Protein AF-A0A7S1YB60-F1 (afdb_monomer_lite)

Secondary structure (DSSP, 8-state):
------HHHHHHHHHHHTT---TTHHHHHHHHHHHHHHHHTTT-GGG---HHHHHHHHHHHHT---TTHHHHHHHHHHHHHHTS-----HHHHHHHHHHHSS-SSGGGHHHHHHHHHHHHHHHHT-SS----HHHHHHHHHHHHHHS-TT-HHHHHHHHHHHHHHHHTT---HHHHHHHHHHS-HHHHHHHHGGGEEE-TTT--EEEEE-HHHHTT--SPPPPSS-SS-EEEPPP---SHHHHGGGS-GGGG------S-SSS-SS-----------------PPP---

pLDDT: mean 80.05, std 24.11, range [23.36, 98.31]

Sequence (289 aa):
TECRPDLYSYQSLIAAWSRTPLAGTAQKAETVLHFLDRVSNTTRPDLKPNVHCYTAAIHAWSHSWEYNKARRAYQILHHMRVVAELKPTIVAYTAVLNACKSPAEDIECEHAFQVARLVMEELRWDEHVQPNFLTYATFLHVVATTTYEDSEQREKIIRVTWREACKDGQVGCIVLENLRMAASNELYQELLGPVMKPDPVDGVPVVHLPFEWGKNVKGERMPPKRYVRFSLEQPVESSVREELRQVPEDWCRGGPYSKEKQKQAIYGLEDVSFTVDEDFGIYRRGMSA

Foldseek 3Di:
DDDDDFLVNLLVQLLVLLPDLDPCSLVVLVVSVVVLCVCCVPPCVRSNDALSSLLSSLSNLLSYLDAPSLVVLLVSVCCCCPVVVYDHELSSLLSSLSNLLAHNDLVCLVVSLVSLVVSQVCQCPDPPHHDALSSLLSNLSSLLRRDDQPDPVLLVVLVVSLVVLQQVLRDDLSNLVSSVSSHDPVSNCVSQVVQWFQDPPHGHIEGAAENSSNVPHPPDDDDPDRPHHYDYDDPPPPDPVVVVVPDDPVVPDDDDDDPDPVPPDDDDDDDDDDDDDDDDDDDDDDDDD

Radius of gyration: 26.21 Å; chains: 1; bounding box: 74×65×62 Å

Organism: NCBI:txid210454

Structure (mmCIF, N/CA/C/O backbone):
data_AF-A0A7S1YB60-F1
#
_entry.id   AF-A0A7S1YB60-F1
#
loop_
_atom_site.group_PDB
_atom_site.id
_atom_site.type_symbol
_atom_site.label_atom_id
_atom_site.label_alt_id
_atom_site.label_comp_id
_atom_site.label_asym_id
_atom_site.label_entity_id
_atom_site.label_seq_id
_atom_site.pdbx_PDB_ins_code
_atom_site.Cartn_x
_atom_site.Cartn_y
_atom_site.Cartn_z
_atom_site.occupancy
_atom_site.B_iso_or_equiv
_atom_site.auth_seq_id
_atom_site.auth_comp_id
_atom_site.auth_asym_id
_atom_site.auth_atom_id
_atom_site.pdbx_PDB_model_num
ATOM 1 N N . THR A 1 1 ? 18.488 -20.767 -34.560 1.00 56.38 1 THR A N 1
ATOM 2 C CA . THR A 1 1 ? 17.448 -19.742 -34.343 1.00 56.38 1 THR A CA 1
ATOM 3 C C . THR A 1 1 ? 17.819 -18.968 -33.096 1.00 56.38 1 THR A C 1
ATOM 5 O O . THR A 1 1 ? 17.936 -19.569 -32.038 1.00 56.38 1 THR A O 1
ATOM 8 N N . GLU A 1 2 ? 18.125 -17.675 -33.211 1.00 55.72 2 GLU A N 1
ATOM 9 C CA . GLU A 1 2 ? 18.428 -16.839 -32.041 1.00 55.72 2 GLU A CA 1
ATOM 10 C C . GLU A 1 2 ? 17.126 -16.521 -31.299 1.00 55.72 2 GLU A C 1
ATOM 12 O O . GLU A 1 2 ? 16.328 -15.701 -31.753 1.00 55.72 2 GLU A O 1
ATOM 17 N N . CYS A 1 3 ? 16.884 -17.192 -30.173 1.00 79.69 3 CYS A N 1
ATOM 18 C CA . CYS A 1 3 ? 15.766 -16.865 -29.293 1.00 79.69 3 CYS A CA 1
ATOM 19 C C . CYS A 1 3 ? 16.072 -15.548 -28.571 1.00 79.69 3 CYS A C 1
ATOM 21 O O . CYS A 1 3 ? 16.848 -15.520 -27.615 1.00 79.69 3 CYS A O 1
ATOM 23 N N . ARG A 1 4 ? 15.490 -14.444 -29.045 1.00 87.00 4 ARG A N 1
ATOM 24 C CA . ARG A 1 4 ? 15.614 -13.136 -28.393 1.00 87.00 4 ARG A CA 1
ATOM 25 C C . ARG A 1 4 ? 14.588 -13.019 -27.260 1.00 87.00 4 ARG A C 1
ATOM 27 O O . ARG A 1 4 ? 13.428 -13.346 -27.495 1.00 87.00 4 ARG A O 1
ATOM 34 N N . PRO A 1 5 ? 14.974 -12.524 -26.069 1.00 91.00 5 PRO A N 1
ATOM 35 C CA . PRO A 1 5 ? 14.027 -12.284 -24.987 1.00 91.00 5 PRO A CA 1
ATOM 36 C C . PRO A 1 5 ? 12.943 -11.282 -25.398 1.00 91.00 5 PRO A C 1
ATOM 38 O O . PRO A 1 5 ? 13.235 -10.244 -26.011 1.00 91.00 5 PRO A O 1
ATOM 41 N N . ASP A 1 6 ? 11.707 -11.594 -25.034 1.00 93.38 6 ASP A N 1
ATOM 42 C CA . ASP A 1 6 ? 10.518 -10.757 -25.185 1.00 93.38 6 ASP A CA 1
ATOM 43 C C . ASP A 1 6 ? 10.110 -10.121 -23.842 1.00 93.38 6 ASP A C 1
ATOM 45 O O . ASP A 1 6 ? 10.745 -10.344 -22.805 1.00 93.38 6 ASP A O 1
ATOM 49 N N . LEU A 1 7 ? 9.040 -9.318 -23.844 1.00 94.88 7 LEU A N 1
ATOM 50 C CA . LEU A 1 7 ? 8.541 -8.663 -22.632 1.00 94.88 7 LEU A CA 1
ATOM 51 C C . LEU A 1 7 ? 8.179 -9.681 -21.539 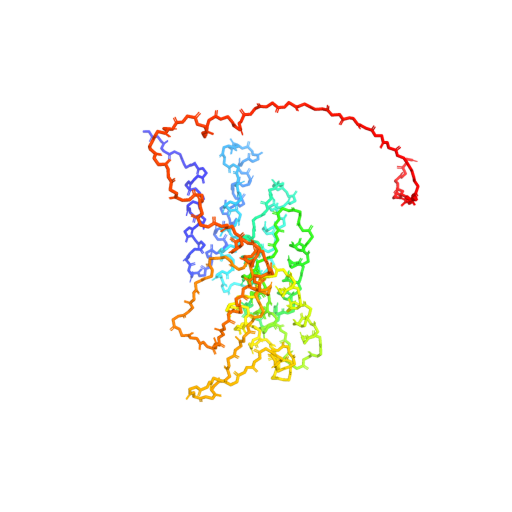1.00 94.88 7 LEU A C 1
ATOM 53 O O . LEU A 1 7 ? 8.484 -9.452 -20.369 1.00 94.88 7 LEU A O 1
ATOM 57 N N . TYR A 1 8 ? 7.585 -10.820 -21.908 1.00 94.62 8 TYR A N 1
ATOM 58 C CA . TYR A 1 8 ? 7.206 -11.875 -20.965 1.00 94.62 8 TYR A CA 1
ATOM 59 C C . TYR A 1 8 ? 8.415 -12.502 -20.268 1.00 94.62 8 TYR A C 1
ATOM 61 O O . TYR A 1 8 ? 8.354 -12.783 -19.067 1.00 94.62 8 TYR A O 1
ATOM 69 N N . SER A 1 9 ? 9.525 -12.672 -20.987 1.00 95.12 9 SER A N 1
ATOM 70 C CA . SER A 1 9 ? 10.790 -13.157 -20.432 1.00 95.12 9 SER A CA 1
ATOM 71 C C . SER A 1 9 ? 11.302 -12.217 -19.336 1.00 95.12 9 SER A C 1
ATOM 73 O O . SER A 1 9 ? 11.611 -12.659 -18.227 1.00 95.12 9 SER A O 1
ATOM 75 N N . TYR A 1 10 ? 11.320 -10.905 -19.598 1.00 96.12 10 TYR A N 1
ATOM 76 C CA . TYR A 1 10 ? 11.735 -9.912 -18.603 1.00 96.12 10 TYR A CA 1
ATOM 77 C C . TYR A 1 10 ? 10.728 -9.762 -17.458 1.00 96.12 10 TYR A C 1
ATOM 79 O O . TYR A 1 10 ? 11.131 -9.673 -16.301 1.00 96.12 10 TYR A O 1
ATOM 87 N N . GLN A 1 11 ? 9.424 -9.787 -17.743 1.00 95.88 11 GLN A N 1
ATOM 88 C CA . GLN A 1 11 ? 8.377 -9.756 -16.721 1.00 95.88 11 GLN A CA 1
ATOM 89 C C . GLN A 1 11 ? 8.518 -10.937 -15.754 1.00 95.88 11 GLN A C 1
ATOM 91 O O . GLN A 1 11 ? 8.445 -10.752 -14.539 1.00 95.88 11 GLN A O 1
ATOM 96 N N . SER A 1 12 ? 8.757 -12.140 -16.280 1.00 95.81 12 SER A N 1
ATOM 97 C CA . SER A 1 12 ? 8.977 -13.348 -15.476 1.00 95.81 12 SER A CA 1
ATOM 98 C C . SER A 1 12 ? 10.213 -13.213 -14.592 1.00 95.81 12 SER A C 1
ATOM 100 O O . SER A 1 12 ? 10.187 -13.613 -13.431 1.00 95.81 12 SER A O 1
ATOM 102 N N . LEU A 1 13 ? 11.269 -12.593 -15.116 1.00 96.44 13 LEU A N 1
ATOM 103 C CA . LEU A 1 13 ? 12.504 -12.345 -14.387 1.00 96.44 13 LEU A CA 1
ATOM 104 C C . LEU A 1 13 ? 12.308 -11.333 -13.238 1.00 96.44 13 LEU A C 1
ATOM 106 O O . LEU A 1 13 ? 12.694 -11.621 -12.104 1.00 96.44 13 LEU A O 1
ATOM 110 N N . ILE A 1 14 ? 11.622 -10.209 -13.486 1.00 96.12 14 ILE A N 1
ATOM 111 C CA . ILE A 1 14 ? 11.229 -9.243 -12.438 1.00 96.12 14 ILE A CA 1
ATOM 112 C C . ILE A 1 14 ? 10.386 -9.940 -11.366 1.00 96.12 14 ILE A C 1
ATOM 114 O O . ILE A 1 14 ? 10.649 -9.802 -10.171 1.00 96.12 14 ILE A O 1
ATOM 118 N N . ALA A 1 15 ? 9.410 -10.744 -11.787 1.00 94.88 15 ALA A N 1
ATOM 119 C CA . ALA A 1 15 ? 8.533 -11.475 -10.883 1.00 94.88 15 ALA A CA 1
ATOM 120 C C . ALA A 1 15 ? 9.259 -12.587 -10.097 1.00 94.88 15 ALA A C 1
ATOM 122 O O . ALA A 1 15 ? 8.811 -12.977 -9.017 1.00 94.88 15 ALA A O 1
ATOM 123 N N . ALA A 1 16 ? 10.361 -13.134 -10.613 1.00 95.75 16 ALA A N 1
ATOM 124 C CA . ALA A 1 16 ? 11.194 -14.085 -9.881 1.00 95.75 16 ALA A CA 1
ATOM 125 C C . ALA A 1 16 ? 11.958 -13.380 -8.751 1.00 95.75 16 ALA A C 1
ATOM 127 O O . ALA A 1 16 ? 11.925 -13.832 -7.602 1.00 95.75 16 ALA A O 1
ATOM 128 N N . TRP A 1 17 ? 12.571 -12.226 -9.034 1.00 94.12 17 TRP A N 1
ATOM 129 C CA . TRP A 1 17 ? 13.218 -11.424 -7.992 1.00 94.12 17 TRP A CA 1
ATOM 130 C C . TRP A 1 17 ? 12.226 -10.910 -6.955 1.00 94.12 17 TRP A C 1
ATOM 132 O O . TRP A 1 17 ? 12.535 -10.951 -5.770 1.00 94.12 17 TRP A O 1
ATOM 142 N N . SER A 1 18 ? 11.008 -10.532 -7.357 1.00 92.56 18 SER A N 1
ATOM 143 C CA . SER A 1 18 ? 9.984 -10.034 -6.428 1.00 92.56 18 SER A CA 1
ATOM 144 C C . SER A 1 18 ? 9.481 -11.063 -5.412 1.00 92.56 18 SER A C 1
ATOM 146 O O . SER A 1 18 ? 8.757 -10.697 -4.487 1.00 92.56 18 SER A O 1
ATOM 148 N N . ARG A 1 19 ? 9.805 -12.346 -5.609 1.00 91.44 19 ARG A N 1
ATOM 149 C CA . ARG A 1 19 ? 9.471 -13.464 -4.712 1.00 91.44 19 ARG A CA 1
ATOM 150 C C . ARG A 1 19 ? 10.689 -14.014 -3.973 1.00 91.44 19 ARG A C 1
ATOM 152 O O . ARG A 1 19 ? 10.559 -14.976 -3.223 1.00 91.44 19 ARG A O 1
ATOM 159 N N . THR A 1 20 ? 11.864 -13.432 -4.199 1.00 89.94 20 THR A N 1
ATOM 160 C CA . THR A 1 20 ? 13.121 -13.899 -3.622 1.00 89.94 20 THR A CA 1
ATOM 161 C C . THR A 1 20 ? 13.531 -12.970 -2.477 1.00 89.94 20 THR A C 1
ATOM 163 O O . THR A 1 20 ? 13.873 -11.820 -2.740 1.00 89.94 20 THR A O 1
ATOM 166 N N . PRO A 1 21 ? 13.559 -13.435 -1.216 1.00 82.31 21 PRO A N 1
ATOM 167 C CA . PRO A 1 21 ? 13.903 -12.606 -0.061 1.00 82.31 21 PRO A CA 1
ATOM 168 C C . PRO A 1 21 ? 15.427 -12.521 0.136 1.00 82.31 21 PRO A C 1
ATOM 170 O O . PRO A 1 21 ? 15.949 -12.866 1.192 1.00 82.31 21 PRO A O 1
ATOM 173 N N . LEU A 1 22 ? 16.164 -12.121 -0.904 1.00 89.19 22 LEU A N 1
ATOM 174 C CA . LEU A 1 22 ? 17.618 -11.925 -0.843 1.00 89.19 22 LEU A CA 1
ATOM 175 C C . LEU A 1 22 ? 17.965 -10.441 -0.986 1.00 89.19 22 LEU A C 1
ATOM 177 O O . LEU A 1 22 ? 17.306 -9.717 -1.736 1.00 89.19 22 LEU A O 1
ATOM 181 N N . ALA A 1 23 ? 19.033 -10.007 -0.317 1.00 89.75 23 ALA A N 1
ATOM 182 C CA . ALA A 1 23 ? 19.565 -8.652 -0.456 1.00 89.75 23 ALA A CA 1
ATOM 183 C C . ALA A 1 23 ? 19.908 -8.335 -1.925 1.00 89.75 23 ALA A C 1
ATOM 185 O O . ALA A 1 23 ? 20.350 -9.204 -2.688 1.00 89.75 23 ALA A O 1
ATOM 186 N N . GLY A 1 24 ? 19.667 -7.096 -2.349 1.00 91.38 24 GLY A N 1
ATOM 187 C CA . GLY A 1 24 ? 19.916 -6.646 -3.720 1.00 91.38 24 GLY A CA 1
ATOM 188 C C . GLY A 1 24 ? 18.878 -7.078 -4.770 1.00 91.38 24 GLY A C 1
ATOM 189 O O . GLY A 1 24 ? 18.983 -6.681 -5.933 1.00 91.38 24 GLY A O 1
ATOM 190 N N . THR A 1 25 ? 17.890 -7.916 -4.428 1.00 93.56 25 THR A N 1
ATOM 191 C CA . THR A 1 25 ? 16.880 -8.401 -5.397 1.00 93.56 25 THR A CA 1
ATOM 192 C C . THR A 1 25 ? 15.948 -7.296 -5.880 1.00 93.56 25 THR A C 1
ATOM 194 O O . THR A 1 25 ? 15.642 -7.246 -7.072 1.00 93.56 25 THR A O 1
ATOM 197 N N . ALA A 1 26 ? 15.558 -6.375 -4.998 1.00 95.00 26 ALA A N 1
ATOM 198 C CA . ALA A 1 26 ? 14.735 -5.222 -5.349 1.00 95.00 26 ALA A CA 1
ATOM 199 C C . ALA A 1 26 ? 15.443 -4.303 -6.354 1.00 95.00 26 ALA A C 1
ATOM 201 O O . ALA A 1 26 ? 14.864 -3.922 -7.369 1.00 95.00 26 ALA A O 1
ATOM 202 N N . GLN A 1 27 ? 16.734 -4.041 -6.141 1.00 96.50 27 GLN A N 1
ATOM 203 C CA . GLN A 1 27 ? 17.567 -3.254 -7.046 1.00 96.50 27 GLN A CA 1
ATOM 204 C C . GLN A 1 27 ? 17.729 -3.941 -8.405 1.00 96.50 27 GLN A C 1
ATOM 206 O O . GLN A 1 27 ? 17.675 -3.275 -9.438 1.00 96.50 27 GLN A O 1
ATOM 211 N N . LYS A 1 28 ? 17.886 -5.273 -8.436 1.00 96.56 28 LYS A N 1
ATOM 212 C CA . LYS A 1 28 ? 17.932 -6.048 -9.690 1.00 96.56 28 LYS A CA 1
ATOM 213 C C . LYS A 1 28 ? 16.612 -5.960 -10.458 1.00 96.56 28 LYS A C 1
ATOM 215 O O . LYS A 1 28 ? 16.633 -5.686 -11.657 1.00 96.56 28 LYS A O 1
ATOM 220 N N . ALA A 1 29 ? 15.484 -6.136 -9.769 1.00 97.12 29 ALA A N 1
ATOM 221 C CA . ALA A 1 29 ? 14.153 -5.992 -10.353 1.00 97.12 29 ALA A CA 1
ATOM 222 C C . ALA A 1 29 ? 13.949 -4.590 -10.947 1.00 97.12 29 ALA A C 1
ATOM 224 O O . ALA A 1 29 ? 13.521 -4.456 -12.093 1.00 97.12 29 ALA A O 1
ATOM 225 N N . GLU A 1 30 ? 14.333 -3.554 -10.203 1.00 97.06 30 GLU A N 1
ATOM 226 C CA . GLU A 1 30 ? 14.242 -2.171 -10.660 1.00 97.06 30 GLU A CA 1
ATOM 227 C C . GLU A 1 30 ? 15.184 -1.877 -11.838 1.00 97.06 30 GLU A C 1
ATOM 229 O O . GLU A 1 30 ? 14.797 -1.214 -12.794 1.00 97.06 30 GLU A O 1
ATOM 234 N N . THR A 1 31 ? 16.404 -2.419 -11.820 1.00 97.50 31 THR A N 1
ATOM 235 C CA . THR A 1 31 ? 17.374 -2.258 -12.916 1.00 97.50 31 THR A CA 1
ATOM 236 C C . THR A 1 31 ? 16.829 -2.815 -14.228 1.00 97.50 31 THR A C 1
ATOM 238 O O . THR A 1 31 ? 16.989 -2.194 -15.278 1.00 97.50 31 THR A O 1
ATOM 241 N N . VAL A 1 32 ? 16.158 -3.970 -14.183 1.00 97.44 32 VAL A N 1
ATOM 242 C CA . VAL A 1 32 ? 15.527 -4.544 -15.378 1.00 97.44 32 VAL A CA 1
ATOM 243 C C . VAL A 1 32 ? 14.324 -3.727 -15.833 1.00 97.44 32 VAL A C 1
ATOM 245 O O . VAL A 1 32 ? 14.161 -3.536 -17.035 1.00 97.44 32 VAL A O 1
ATOM 248 N N . LEU A 1 33 ? 13.524 -3.188 -14.913 1.00 97.25 33 LEU A N 1
ATOM 249 C CA . LEU A 1 33 ? 12.430 -2.282 -15.264 1.00 97.25 33 LEU A CA 1
ATOM 250 C C . LEU A 1 33 ? 12.944 -1.023 -15.988 1.00 97.25 33 LEU A C 1
ATOM 252 O O . LEU A 1 33 ? 12.478 -0.724 -17.085 1.00 97.25 33 LEU A O 1
ATOM 256 N N . HIS A 1 34 ? 13.971 -0.359 -15.447 1.00 95.94 34 HIS A N 1
ATOM 257 C CA . HIS A 1 34 ? 14.614 0.800 -16.089 1.00 95.94 34 HIS A CA 1
ATOM 258 C C . HIS A 1 34 ? 15.231 0.456 -17.444 1.00 95.94 34 HIS A C 1
ATOM 260 O O . HIS A 1 34 ? 15.196 1.256 -18.381 1.00 95.94 34 HIS A O 1
ATOM 266 N N . PHE A 1 35 ? 15.801 -0.745 -17.572 1.00 96.31 35 PHE A N 1
ATOM 267 C CA . PHE A 1 35 ? 16.302 -1.233 -18.852 1.00 96.31 35 PHE A CA 1
ATOM 268 C C . PHE A 1 35 ? 15.178 -1.329 -19.890 1.00 96.31 35 PHE A C 1
ATOM 270 O O . PHE A 1 35 ? 15.367 -0.854 -21.010 1.00 96.31 35 PHE A O 1
ATOM 277 N N . LEU A 1 36 ? 14.022 -1.894 -19.525 1.00 96.19 36 LEU A N 1
ATOM 278 C CA . LEU A 1 36 ? 12.868 -1.987 -20.420 1.00 96.19 36 LEU A CA 1
ATOM 279 C C . LEU A 1 36 ? 12.334 -0.603 -20.808 1.00 96.19 36 LEU A C 1
ATOM 281 O O . LEU A 1 36 ? 12.078 -0.367 -21.988 1.00 96.19 36 LEU A O 1
ATOM 285 N N . ASP A 1 37 ? 12.235 0.335 -19.863 1.00 94.31 37 ASP A N 1
ATOM 286 C CA . ASP A 1 37 ? 11.820 1.715 -20.151 1.00 94.31 37 ASP A CA 1
ATOM 287 C C . ASP A 1 37 ? 12.773 2.397 -21.141 1.00 94.31 37 ASP A C 1
ATOM 289 O O . ASP A 1 37 ? 12.350 2.980 -22.140 1.00 94.31 37 ASP A O 1
ATOM 293 N N . ARG A 1 38 ? 14.087 2.264 -20.945 1.00 94.94 38 ARG A N 1
ATOM 294 C CA . ARG A 1 38 ? 15.076 2.853 -21.860 1.00 94.94 38 ARG A CA 1
ATOM 295 C C . ARG A 1 38 ? 15.038 2.217 -23.250 1.00 94.94 38 ARG A C 1
ATOM 297 O O . ARG A 1 38 ? 15.140 2.909 -24.262 1.00 94.94 38 ARG A O 1
ATOM 304 N N . VAL A 1 39 ? 14.954 0.892 -23.310 1.00 94.69 39 VAL A N 1
ATOM 305 C CA . VAL A 1 39 ? 15.026 0.137 -24.567 1.00 94.69 39 VAL A CA 1
ATOM 306 C C . VAL A 1 39 ? 13.741 0.277 -25.380 1.00 94.69 39 VAL A C 1
ATOM 308 O O . VAL A 1 39 ? 13.816 0.412 -26.603 1.00 94.69 39 VAL A O 1
ATOM 311 N N . SER A 1 40 ? 12.585 0.337 -24.718 1.00 94.44 40 SER A N 1
ATOM 312 C CA . SER A 1 40 ? 11.297 0.561 -25.379 1.00 94.44 40 SER A CA 1
ATOM 313 C C . SER A 1 40 ? 11.173 1.940 -26.015 1.00 94.44 40 SER A C 1
ATOM 315 O O . SER A 1 40 ? 10.644 2.050 -27.117 1.00 94.44 40 SER A O 1
ATOM 317 N N . ASN A 1 41 ? 11.762 2.962 -25.392 1.00 90.50 41 ASN A N 1
ATOM 318 C CA . ASN A 1 41 ? 11.792 4.324 -25.924 1.00 90.50 41 ASN A CA 1
ATOM 319 C C . ASN A 1 41 ? 12.827 4.550 -27.042 1.00 90.50 41 ASN A C 1
ATOM 321 O O . ASN A 1 41 ? 12.873 5.636 -27.613 1.00 90.50 41 ASN A O 1
ATOM 325 N N . THR A 1 42 ? 13.682 3.568 -27.348 1.00 92.69 42 THR A N 1
ATOM 326 C CA . THR A 1 42 ? 14.793 3.746 -28.301 1.00 92.69 42 THR A CA 1
ATOM 327 C C . THR A 1 42 ? 14.780 2.736 -29.438 1.00 92.69 42 THR A C 1
ATOM 329 O O . THR A 1 42 ? 14.713 3.115 -30.602 1.00 92.69 42 THR A O 1
ATOM 332 N N . THR A 1 43 ? 14.890 1.447 -29.118 1.00 93.12 43 THR A N 1
ATOM 333 C CA . THR A 1 43 ? 15.260 0.408 -30.094 1.00 93.12 43 THR A CA 1
ATOM 334 C C . THR A 1 43 ? 14.228 -0.702 -30.221 1.00 93.12 43 THR A C 1
ATOM 336 O O . THR A 1 43 ? 14.134 -1.312 -31.283 1.00 93.12 43 THR A O 1
ATOM 339 N N . ARG A 1 44 ? 13.463 -0.986 -29.162 1.00 92.50 44 ARG A N 1
ATOM 340 C CA . ARG A 1 44 ? 12.540 -2.128 -29.098 1.00 92.50 44 ARG A CA 1
ATOM 341 C C . ARG A 1 44 ? 11.215 -1.752 -28.432 1.00 92.50 44 ARG A C 1
ATOM 343 O O . ARG A 1 44 ? 11.002 -2.103 -27.269 1.00 92.50 44 ARG A O 1
ATOM 350 N N . PRO A 1 45 ? 10.309 -1.052 -29.139 1.00 92.62 45 PRO A N 1
ATOM 351 C CA . PRO A 1 45 ? 9.006 -0.658 -28.591 1.00 92.62 45 PRO A CA 1
ATOM 352 C C . PRO A 1 45 ? 8.141 -1.856 -28.158 1.00 92.62 45 PRO A C 1
ATOM 354 O O . PRO A 1 45 ? 7.270 -1.706 -27.306 1.00 92.62 45 PRO A O 1
ATOM 357 N N . ASP A 1 46 ? 8.422 -3.058 -28.674 1.00 93.06 46 ASP A N 1
ATOM 358 C CA . ASP A 1 46 ? 7.828 -4.331 -28.244 1.00 93.06 46 ASP A CA 1
ATOM 359 C C . ASP A 1 46 ? 8.116 -4.687 -26.772 1.00 93.06 46 ASP A C 1
ATOM 361 O O . ASP A 1 46 ? 7.417 -5.512 -26.188 1.00 93.06 46 ASP A O 1
ATOM 365 N N . LEU A 1 47 ? 9.118 -4.053 -26.155 1.00 95.62 47 LEU A N 1
ATOM 366 C CA . LEU A 1 47 ? 9.498 -4.248 -24.755 1.00 95.62 47 LEU A CA 1
ATOM 367 C C . LEU A 1 47 ? 8.914 -3.199 -23.796 1.00 95.62 47 LEU A C 1
ATOM 369 O O . LEU A 1 47 ? 9.392 -3.092 -22.667 1.00 95.62 47 LEU A O 1
ATOM 373 N N . LYS A 1 48 ? 7.905 -2.420 -24.211 1.00 95.62 48 LYS A N 1
ATOM 374 C CA . LYS A 1 48 ? 7.268 -1.413 -23.346 1.00 95.62 48 LYS A CA 1
ATOM 375 C C . LYS A 1 48 ? 6.740 -2.057 -22.049 1.00 95.62 48 LYS A C 1
ATOM 377 O O . LYS A 1 48 ? 5.882 -2.942 -22.132 1.00 95.62 48 LYS A O 1
ATOM 382 N N . PRO A 1 49 ? 7.208 -1.631 -20.858 1.00 96.19 49 PRO A N 1
ATOM 383 C CA . PRO A 1 49 ? 6.707 -2.148 -19.590 1.00 96.19 49 PRO A CA 1
ATOM 384 C C . PRO A 1 49 ? 5.205 -1.957 -19.435 1.00 96.19 49 PRO A C 1
ATOM 386 O O . PRO A 1 49 ? 4.651 -0.907 -19.756 1.00 96.19 49 PRO A O 1
ATOM 389 N N . ASN A 1 50 ? 4.546 -2.979 -18.899 1.00 95.69 50 ASN A N 1
ATOM 390 C CA . ASN A 1 50 ? 3.131 -2.928 -18.563 1.00 95.69 50 ASN A CA 1
ATOM 391 C C . ASN A 1 50 ? 2.936 -2.814 -17.040 1.00 95.69 50 ASN A C 1
ATOM 393 O O . ASN A 1 50 ? 3.885 -2.855 -16.251 1.00 95.69 50 ASN A O 1
ATOM 397 N N . VAL A 1 51 ? 1.672 -2.729 -16.620 1.00 96.19 51 VAL A N 1
ATOM 398 C CA . VAL A 1 51 ? 1.250 -2.685 -15.209 1.00 96.19 51 VAL A CA 1
ATOM 399 C C . VAL A 1 51 ? 1.892 -3.797 -14.367 1.00 96.19 51 VAL A C 1
ATOM 401 O O . VAL A 1 51 ? 2.267 -3.561 -13.217 1.00 96.19 51 VAL A O 1
ATOM 404 N N . HIS A 1 52 ? 2.055 -5.003 -14.921 1.00 95.81 52 HIS A N 1
ATOM 405 C CA . HIS A 1 52 ? 2.628 -6.138 -14.200 1.00 95.81 52 HIS A CA 1
ATOM 406 C C . HIS A 1 52 ? 4.128 -5.978 -13.946 1.00 95.81 52 HIS A C 1
ATOM 408 O O . HIS A 1 52 ? 4.579 -6.324 -12.856 1.00 95.81 52 HIS A O 1
ATOM 414 N N . CYS A 1 53 ? 4.889 -5.430 -14.900 1.00 96.94 53 CYS A N 1
ATOM 415 C CA . CYS A 1 53 ? 6.317 -5.146 -14.724 1.00 96.94 53 CYS A CA 1
ATOM 416 C C . CYS A 1 53 ? 6.549 -4.166 -13.564 1.00 96.94 53 CYS A C 1
ATOM 418 O O . CYS A 1 53 ? 7.330 -4.460 -12.658 1.00 96.94 53 CYS A O 1
ATOM 420 N N . TYR A 1 54 ? 5.818 -3.047 -13.550 1.00 98.12 54 TYR A N 1
ATOM 421 C CA . TYR A 1 54 ? 5.898 -2.052 -12.476 1.00 98.12 54 TYR A CA 1
ATOM 422 C C . TYR A 1 54 ? 5.452 -2.627 -11.129 1.00 98.12 54 TYR A C 1
ATOM 424 O O . TYR A 1 54 ? 6.177 -2.528 -10.141 1.00 98.12 54 TYR A O 1
ATOM 432 N N . THR A 1 55 ? 4.295 -3.297 -11.092 1.00 97.38 55 THR A N 1
ATOM 433 C CA . THR A 1 55 ? 3.764 -3.893 -9.855 1.00 97.38 55 THR A CA 1
ATOM 434 C C . THR A 1 55 ? 4.731 -4.927 -9.270 1.00 97.38 55 THR A C 1
ATOM 436 O O . THR A 1 55 ? 4.941 -4.953 -8.059 1.00 97.38 55 THR A O 1
ATOM 439 N N . ALA A 1 56 ? 5.368 -5.753 -10.107 1.00 97.06 56 ALA A N 1
ATOM 440 C CA . ALA A 1 56 ? 6.351 -6.735 -9.654 1.00 97.06 56 ALA A CA 1
ATOM 441 C C . ALA A 1 56 ? 7.624 -6.078 -9.089 1.00 97.06 56 ALA A C 1
ATOM 443 O O . ALA A 1 56 ? 8.148 -6.544 -8.079 1.00 97.06 56 ALA A O 1
ATOM 444 N N . ALA A 1 57 ? 8.096 -4.973 -9.675 1.00 97.75 57 ALA A N 1
ATOM 445 C CA . ALA A 1 57 ? 9.230 -4.226 -9.132 1.00 97.75 57 ALA A CA 1
ATOM 446 C C . ALA A 1 57 ? 8.901 -3.574 -7.775 1.00 97.75 57 ALA A C 1
ATOM 448 O O . ALA A 1 57 ? 9.698 -3.670 -6.842 1.00 97.75 57 ALA A O 1
ATOM 449 N N . ILE A 1 58 ? 7.705 -2.990 -7.622 1.00 97.81 58 ILE A N 1
ATOM 450 C CA . ILE A 1 58 ? 7.222 -2.460 -6.332 1.00 97.81 58 ILE A CA 1
ATOM 451 C C . ILE A 1 58 ? 7.141 -3.588 -5.293 1.00 97.81 58 ILE A C 1
ATOM 453 O O . ILE A 1 58 ? 7.595 -3.431 -4.161 1.00 97.81 58 ILE A O 1
ATOM 457 N N . HIS A 1 59 ? 6.621 -4.753 -5.685 1.00 96.19 59 HIS A N 1
ATOM 458 C CA . HIS A 1 59 ? 6.544 -5.928 -4.819 1.00 96.19 59 HIS A CA 1
ATOM 459 C C . HIS A 1 59 ? 7.929 -6.438 -4.391 1.00 96.19 59 HIS A C 1
ATOM 461 O O . HIS A 1 59 ? 8.085 -6.936 -3.279 1.00 96.19 59 HIS A O 1
ATOM 467 N N . ALA A 1 60 ? 8.952 -6.309 -5.241 1.00 96.50 60 ALA A N 1
ATOM 468 C CA . ALA A 1 60 ? 10.322 -6.639 -4.859 1.00 96.50 60 ALA A CA 1
ATOM 469 C C . ALA A 1 60 ? 10.832 -5.708 -3.746 1.00 96.50 60 ALA A C 1
ATOM 471 O O . ALA A 1 60 ? 11.392 -6.183 -2.761 1.00 96.50 60 ALA A O 1
ATOM 472 N N . TRP A 1 61 ? 10.563 -4.402 -3.850 1.00 96.75 61 TRP A N 1
ATOM 473 C CA . TRP A 1 61 ? 10.869 -3.438 -2.787 1.00 96.75 61 TRP A CA 1
ATOM 474 C C . TRP A 1 61 ? 10.066 -3.684 -1.506 1.00 96.75 61 TRP A C 1
ATOM 476 O O . TRP A 1 61 ? 10.602 -3.526 -0.414 1.00 96.75 61 TRP A O 1
ATOM 486 N N . SER A 1 62 ? 8.810 -4.128 -1.597 1.00 95.00 62 SER A N 1
ATOM 487 C CA . SER A 1 62 ? 7.995 -4.389 -0.403 1.00 95.00 62 SER A CA 1
ATOM 488 C C . SER A 1 62 ? 8.487 -5.572 0.438 1.00 95.00 62 SER A C 1
ATOM 490 O O . SER A 1 62 ? 8.186 -5.640 1.627 1.00 95.00 62 SER A O 1
ATOM 492 N N . HIS A 1 63 ? 9.225 -6.506 -0.168 1.00 92.12 63 HIS A N 1
ATOM 493 C CA . HIS A 1 63 ? 9.809 -7.677 0.500 1.00 92.12 63 HIS A CA 1
ATOM 494 C C . HIS A 1 63 ? 11.283 -7.487 0.865 1.00 92.12 63 HIS A C 1
ATOM 496 O O . HIS A 1 63 ? 11.897 -8.397 1.425 1.00 92.12 63 HIS A O 1
ATOM 502 N N . SER A 1 64 ? 11.862 -6.334 0.534 1.00 92.06 64 SER A N 1
ATOM 503 C CA . SER A 1 64 ? 13.263 -6.066 0.808 1.00 92.06 64 SER A CA 1
ATOM 504 C C . SER A 1 64 ? 13.475 -5.564 2.239 1.00 92.06 64 SER A C 1
ATOM 506 O O . SER A 1 64 ? 12.578 -5.021 2.895 1.00 92.06 64 SER A O 1
ATOM 508 N N . TRP A 1 65 ? 14.706 -5.735 2.707 1.00 90.81 65 TRP A N 1
ATOM 509 C CA . TRP A 1 65 ? 15.218 -5.190 3.969 1.00 90.81 65 TRP A CA 1
ATOM 510 C C . TRP A 1 65 ? 16.172 -4.020 3.704 1.00 90.81 65 TRP A C 1
ATOM 512 O O . TRP A 1 65 ? 17.067 -3.736 4.488 1.00 90.81 65 TRP A O 1
ATOM 522 N N . GLU A 1 66 ? 16.019 -3.396 2.537 1.00 91.31 66 GLU A N 1
ATOM 523 C CA . GLU A 1 66 ? 16.917 -2.366 2.032 1.00 91.31 66 GLU A CA 1
ATOM 524 C C . GLU A 1 66 ? 16.470 -0.989 2.522 1.00 91.31 66 GLU A C 1
ATOM 526 O O . GLU A 1 66 ? 15.271 -0.700 2.608 1.00 91.31 66 GLU A O 1
ATOM 531 N N . TYR A 1 67 ? 17.447 -0.120 2.762 1.00 92.81 67 TYR A N 1
ATOM 532 C CA . TYR A 1 67 ? 17.202 1.275 3.102 1.00 92.81 67 TYR A CA 1
ATOM 533 C C . TYR A 1 67 ? 16.456 2.000 1.966 1.00 92.81 67 TYR A C 1
ATOM 535 O O . TYR A 1 67 ? 16.617 1.698 0.778 1.00 92.81 67 TYR A O 1
ATOM 543 N N . ASN A 1 68 ? 15.642 2.988 2.321 1.00 92.50 68 ASN A N 1
ATOM 544 C CA . ASN A 1 68 ? 14.759 3.778 1.466 1.00 92.50 68 ASN A CA 1
ATOM 545 C C . ASN A 1 68 ? 13.677 2.987 0.709 1.00 92.50 68 ASN A C 1
ATOM 547 O O . ASN A 1 68 ? 13.079 3.531 -0.227 1.00 92.50 68 ASN A O 1
ATOM 551 N N . LYS A 1 69 ? 13.367 1.735 1.071 1.00 95.12 69 LYS A N 1
ATOM 552 C CA . LYS A 1 69 ? 12.430 0.908 0.283 1.00 95.12 69 LYS A CA 1
ATOM 553 C C . LYS A 1 69 ? 11.053 1.540 0.060 1.00 95.12 69 LYS A C 1
ATOM 555 O O . LYS A 1 69 ? 10.528 1.449 -1.047 1.00 95.12 69 LYS A O 1
ATOM 560 N N . ALA A 1 70 ? 10.504 2.243 1.055 1.00 96.69 70 ALA A N 1
ATOM 561 C CA . ALA A 1 70 ? 9.230 2.956 0.934 1.00 96.69 70 ALA A CA 1
ATOM 562 C C . ALA A 1 70 ? 9.299 4.046 -0.149 1.00 96.69 70 ALA A C 1
ATOM 564 O O . ALA A 1 70 ? 8.440 4.133 -1.027 1.00 96.69 70 ALA A O 1
ATOM 565 N N . ARG A 1 71 ? 10.384 4.831 -0.140 1.00 96.69 71 ARG A N 1
ATOM 566 C CA . ARG A 1 71 ? 10.639 5.880 -1.133 1.00 96.69 71 ARG A CA 1
ATOM 567 C C . ARG A 1 71 ? 10.783 5.299 -2.535 1.00 96.69 71 ARG A C 1
ATOM 569 O O . ARG A 1 71 ? 10.211 5.834 -3.479 1.00 96.69 71 ARG A O 1
ATOM 576 N N . ARG A 1 72 ? 11.543 4.209 -2.672 1.00 97.62 72 ARG A N 1
ATOM 577 C CA . ARG A 1 72 ? 11.786 3.543 -3.961 1.00 97.62 72 ARG A CA 1
ATOM 578 C C . ARG A 1 72 ? 10.503 2.949 -4.531 1.00 97.62 72 ARG A C 1
ATOM 580 O O . ARG A 1 72 ? 10.188 3.195 -5.691 1.00 97.62 72 ARG A O 1
ATOM 587 N N . ALA A 1 73 ? 9.722 2.260 -3.703 1.00 98.00 73 ALA A N 1
ATOM 588 C CA . ALA A 1 73 ? 8.414 1.736 -4.079 1.00 98.00 73 ALA A CA 1
ATOM 589 C C . ALA A 1 73 ? 7.476 2.847 -4.588 1.00 98.00 73 ALA A C 1
ATOM 591 O O . ALA A 1 73 ? 6.880 2.705 -5.657 1.00 98.00 73 ALA A O 1
ATOM 592 N N . TYR A 1 74 ? 7.401 3.980 -3.879 1.00 98.19 74 TYR A N 1
ATOM 593 C CA . TYR A 1 74 ? 6.588 5.123 -4.303 1.00 98.19 74 TYR A CA 1
ATOM 594 C C . TYR A 1 74 ? 7.095 5.774 -5.597 1.00 98.19 74 TYR A C 1
ATOM 596 O O . TYR A 1 74 ? 6.295 6.081 -6.474 1.00 98.19 74 TYR A O 1
ATOM 604 N N . GLN A 1 75 ? 8.412 5.930 -5.773 1.00 98.12 75 GLN A N 1
ATOM 605 C CA . GLN A 1 75 ? 8.990 6.470 -7.013 1.00 98.12 75 GLN A CA 1
ATOM 606 C C . GLN A 1 75 ? 8.600 5.641 -8.243 1.00 98.12 75 GLN A C 1
ATOM 608 O O . GLN A 1 75 ? 8.278 6.208 -9.286 1.00 98.12 75 GLN A O 1
ATOM 613 N N . ILE A 1 76 ? 8.584 4.312 -8.116 1.00 98.25 76 ILE A N 1
ATOM 614 C CA . ILE A 1 76 ? 8.172 3.410 -9.199 1.00 98.25 76 ILE A CA 1
ATOM 615 C C . ILE A 1 76 ? 6.668 3.551 -9.482 1.00 98.25 76 ILE A C 1
ATOM 617 O O . ILE A 1 76 ? 6.277 3.623 -10.647 1.00 98.25 76 ILE A O 1
ATOM 621 N N . LEU A 1 77 ? 5.825 3.640 -8.444 1.00 97.69 77 LEU A N 1
ATOM 622 C CA . LEU A 1 77 ? 4.385 3.888 -8.602 1.00 97.69 77 LEU A CA 1
ATOM 623 C C . LEU A 1 77 ? 4.115 5.238 -9.285 1.00 97.69 77 LEU A C 1
ATOM 625 O O . LEU A 1 77 ? 3.314 5.317 -10.213 1.00 97.69 77 LEU A O 1
ATOM 629 N N . HIS A 1 78 ? 4.809 6.292 -8.860 1.00 96.88 78 HIS A N 1
ATOM 630 C CA . HIS A 1 78 ? 4.692 7.622 -9.445 1.00 96.88 78 HIS A CA 1
ATOM 631 C C . HIS A 1 78 ? 5.131 7.631 -10.916 1.00 96.88 78 HIS A C 1
ATOM 633 O O . HIS A 1 78 ? 4.416 8.156 -11.766 1.00 96.88 78 HIS A O 1
ATOM 639 N N . HIS A 1 79 ? 6.257 6.985 -11.241 1.00 96.31 79 HIS A N 1
ATOM 640 C CA . HIS A 1 79 ? 6.723 6.840 -12.621 1.00 96.31 79 HIS A CA 1
ATOM 641 C C . HIS A 1 79 ? 5.697 6.108 -13.494 1.00 96.31 79 HIS A C 1
ATOM 643 O O . HIS A 1 79 ? 5.376 6.560 -14.591 1.00 96.31 79 HIS A O 1
ATOM 649 N N . MET A 1 80 ? 5.136 5.009 -12.985 1.00 95.94 80 MET A N 1
ATOM 650 C CA . MET A 1 80 ? 4.088 4.255 -13.665 1.00 95.94 80 MET A CA 1
ATOM 651 C C . MET A 1 80 ? 2.874 5.137 -14.007 1.00 95.94 80 MET A C 1
ATOM 653 O O . MET A 1 80 ? 2.354 5.044 -15.116 1.00 95.94 80 MET A O 1
ATOM 657 N N . ARG A 1 81 ? 2.445 6.002 -13.078 1.00 94.50 81 ARG A N 1
ATOM 658 C CA . ARG A 1 81 ? 1.282 6.890 -13.249 1.00 94.50 81 ARG A CA 1
ATOM 659 C C . ARG A 1 81 ? 1.550 8.056 -14.190 1.00 94.50 81 ARG A C 1
ATOM 661 O O . ARG A 1 81 ? 0.731 8.338 -15.053 1.00 94.50 81 ARG A O 1
ATOM 668 N N . VAL A 1 82 ? 2.663 8.755 -13.979 1.00 94.12 82 VAL A N 1
ATOM 669 C CA . VAL A 1 82 ? 2.917 10.068 -14.590 1.00 94.12 82 VAL A CA 1
ATOM 670 C C . VAL A 1 82 ? 3.730 9.958 -15.872 1.00 94.12 82 VAL A C 1
ATOM 672 O O . VAL A 1 82 ? 3.459 10.679 -16.821 1.00 94.12 82 VAL A O 1
ATOM 675 N N . VAL A 1 83 ? 4.726 9.070 -15.911 1.00 91.56 83 VAL A N 1
ATOM 676 C CA . VAL A 1 83 ? 5.644 8.956 -17.056 1.00 91.56 83 VAL A CA 1
ATOM 677 C C . VAL A 1 83 ? 5.164 7.893 -18.034 1.00 91.56 83 VAL A C 1
ATOM 679 O O . VAL A 1 83 ? 5.122 8.131 -19.236 1.00 91.56 83 VAL A O 1
ATOM 682 N N . ALA A 1 84 ? 4.788 6.717 -17.528 1.00 91.69 84 ALA A N 1
ATOM 683 C CA . ALA A 1 84 ? 4.284 5.637 -18.375 1.00 91.69 84 ALA A CA 1
ATOM 684 C C . ALA A 1 84 ? 2.785 5.776 -18.704 1.00 91.69 84 ALA A C 1
ATOM 686 O O . ALA A 1 84 ? 2.286 5.019 -19.540 1.00 91.69 84 ALA A O 1
ATOM 687 N N . GLU A 1 85 ? 2.085 6.712 -18.046 1.00 94.19 85 GLU A N 1
ATOM 688 C CA . GLU A 1 85 ? 0.637 6.960 -18.173 1.00 94.19 85 GLU A CA 1
ATOM 689 C C . GLU A 1 85 ? -0.208 5.687 -17.978 1.00 94.19 85 GLU A C 1
ATOM 691 O O . GLU A 1 85 ? -1.279 5.501 -18.562 1.00 94.19 85 GLU A O 1
ATOM 696 N N . LEU A 1 86 ? 0.287 4.767 -17.146 1.00 94.94 86 LEU A N 1
ATOM 697 C CA . LEU A 1 86 ? -0.390 3.522 -16.822 1.00 94.94 86 LEU A CA 1
ATOM 698 C C . LEU A 1 86 ? -1.244 3.705 -15.574 1.00 94.94 86 LEU A C 1
ATOM 700 O O . LEU A 1 86 ? -0.811 4.274 -14.574 1.00 94.94 86 LEU A O 1
ATOM 704 N N . LYS A 1 87 ? -2.442 3.124 -15.600 1.00 94.75 87 LYS A N 1
ATOM 705 C CA . LYS A 1 87 ? -3.353 3.090 -14.453 1.00 94.75 87 LYS A CA 1
ATOM 706 C C . LYS A 1 87 ? -2.893 2.005 -13.472 1.00 94.75 87 LYS A C 1
ATOM 708 O O . LYS A 1 87 ? -2.932 0.823 -13.837 1.00 94.75 87 LYS A O 1
ATOM 713 N N . PRO A 1 88 ? -2.419 2.346 -12.259 1.00 95.19 88 PRO A N 1
ATOM 714 C CA . PRO A 1 88 ? -2.045 1.343 -11.276 1.00 95.19 88 PRO A CA 1
ATOM 715 C C . PRO A 1 88 ? -3.267 0.573 -10.805 1.00 95.19 88 PRO A C 1
ATOM 717 O O . PRO A 1 88 ? -4.386 1.069 -10.823 1.00 95.19 88 PRO A O 1
ATOM 720 N N . THR A 1 89 ? -3.044 -0.659 -10.369 1.00 96.12 89 THR A N 1
ATOM 721 C CA . THR A 1 89 ? -4.093 -1.472 -9.748 1.00 96.12 89 THR A CA 1
ATOM 722 C C . THR A 1 89 ? -4.034 -1.322 -8.236 1.00 96.12 89 THR A C 1
ATOM 724 O O . THR A 1 89 ? -3.008 -0.911 -7.691 1.00 96.12 89 THR A O 1
ATOM 727 N N . ILE A 1 90 ? -5.084 -1.762 -7.537 1.00 96.38 90 ILE A N 1
ATOM 728 C CA . ILE A 1 90 ? -5.075 -1.830 -6.067 1.00 96.38 90 ILE A CA 1
ATOM 729 C C . ILE A 1 90 ? -3.851 -2.586 -5.536 1.00 96.38 90 ILE A C 1
ATOM 731 O O . ILE A 1 90 ? -3.256 -2.176 -4.549 1.00 96.38 90 ILE A O 1
ATOM 735 N N . VAL A 1 91 ? -3.399 -3.624 -6.252 1.00 95.88 91 VAL A N 1
ATOM 736 C CA . VAL A 1 91 ? -2.216 -4.418 -5.891 1.00 95.88 91 VAL A CA 1
ATOM 737 C C . VAL A 1 91 ? -0.944 -3.567 -5.879 1.00 95.88 91 VAL A C 1
ATOM 739 O O . VAL A 1 91 ? -0.106 -3.757 -5.003 1.00 95.88 91 VAL A O 1
ATOM 742 N N . ALA A 1 92 ? -0.799 -2.615 -6.806 1.00 97.12 92 ALA A N 1
ATOM 743 C CA . ALA A 1 92 ? 0.352 -1.715 -6.838 1.00 97.12 92 ALA A CA 1
ATOM 744 C C . ALA A 1 92 ? 0.353 -0.761 -5.632 1.00 97.12 92 ALA A C 1
ATOM 746 O O . ALA A 1 92 ? 1.374 -0.641 -4.957 1.00 97.12 92 ALA A O 1
ATOM 747 N N . TYR A 1 93 ? -0.797 -0.161 -5.304 1.00 97.75 93 TYR A N 1
ATOM 748 C CA . TYR A 1 93 ? -0.948 0.690 -4.116 1.00 97.75 93 TYR A CA 1
ATOM 749 C C . TYR A 1 93 ? -0.678 -0.087 -2.819 1.00 97.75 93 TYR A C 1
ATOM 751 O O . TYR A 1 93 ? 0.144 0.332 -2.003 1.00 97.75 93 TYR A O 1
ATOM 759 N N . THR A 1 94 ? -1.294 -1.262 -2.648 1.00 97.19 94 THR A N 1
ATOM 760 C CA . THR A 1 94 ? -1.065 -2.121 -1.477 1.00 97.19 94 THR A CA 1
ATOM 761 C C . THR A 1 94 ? 0.395 -2.585 -1.388 1.00 97.19 94 THR A C 1
ATOM 763 O O . THR A 1 94 ? 0.929 -2.726 -0.289 1.00 97.19 94 THR A O 1
ATOM 766 N N . ALA A 1 95 ? 1.086 -2.799 -2.513 1.00 97.31 95 ALA A N 1
ATOM 767 C CA . ALA A 1 95 ? 2.508 -3.143 -2.511 1.00 97.31 95 ALA A CA 1
ATOM 768 C C . ALA A 1 95 ? 3.389 -1.986 -2.001 1.00 97.31 95 ALA A C 1
ATOM 770 O O . ALA A 1 95 ? 4.306 -2.240 -1.220 1.00 97.31 95 ALA A O 1
ATOM 771 N N . VAL A 1 96 ? 3.085 -0.728 -2.351 1.00 98.31 96 VAL A N 1
ATOM 772 C CA . VAL A 1 96 ? 3.784 0.433 -1.764 1.00 98.31 96 VAL A CA 1
ATOM 773 C C . VAL A 1 96 ? 3.516 0.528 -0.261 1.00 98.31 96 VAL A C 1
ATOM 775 O O . VAL A 1 96 ? 4.464 0.655 0.509 1.00 98.31 96 VAL A O 1
ATOM 778 N N . LEU A 1 97 ? 2.263 0.370 0.183 1.00 98.06 97 LEU A N 1
ATOM 779 C CA . LEU A 1 97 ? 1.936 0.358 1.618 1.00 98.06 97 LEU A CA 1
ATOM 780 C C . LEU A 1 97 ? 2.684 -0.751 2.372 1.00 98.06 97 LEU A C 1
ATOM 782 O O . LEU A 1 97 ? 3.187 -0.527 3.471 1.00 98.06 97 LEU A O 1
ATOM 786 N N . ASN A 1 98 ? 2.826 -1.935 1.769 1.00 96.75 98 ASN A N 1
ATOM 787 C CA . ASN A 1 98 ? 3.615 -3.019 2.351 1.00 96.75 98 ASN A CA 1
ATOM 788 C C . ASN A 1 98 ? 5.103 -2.665 2.478 1.00 96.75 98 ASN A C 1
ATOM 790 O O . ASN A 1 98 ? 5.740 -3.111 3.429 1.00 96.75 98 ASN A O 1
ATOM 794 N N . ALA A 1 99 ? 5.659 -1.860 1.566 1.00 96.81 99 ALA A N 1
ATOM 795 C CA . ALA A 1 99 ? 7.029 -1.365 1.689 1.00 96.81 99 ALA A CA 1
ATOM 796 C C . ALA A 1 99 ? 7.191 -0.376 2.857 1.00 96.81 99 ALA A C 1
ATOM 798 O O . ALA A 1 99 ? 8.272 -0.301 3.436 1.00 96.81 99 ALA A O 1
ATOM 799 N N . CYS A 1 100 ? 6.129 0.337 3.241 1.00 97.31 100 CYS A N 1
ATOM 800 C CA . CYS A 1 100 ? 6.143 1.261 4.377 1.00 97.31 100 CYS A CA 1
ATOM 801 C C . CYS A 1 100 ? 6.028 0.572 5.746 1.00 97.31 100 CYS A C 1
ATOM 803 O O . CYS A 1 100 ? 6.420 1.162 6.745 1.00 97.31 100 CYS A O 1
ATOM 805 N N . LYS A 1 101 ? 5.484 -0.651 5.818 1.00 93.38 101 LYS A N 1
ATOM 806 C CA . LYS A 1 101 ? 5.056 -1.270 7.091 1.00 93.38 101 LYS A CA 1
ATOM 807 C C . LYS A 1 101 ? 6.191 -1.731 8.016 1.00 93.38 101 LYS A C 1
ATOM 809 O O . LYS A 1 101 ? 5.944 -2.106 9.151 1.00 93.38 101 LYS A O 1
ATOM 814 N N . SER A 1 102 ? 7.408 -1.872 7.503 1.00 88.88 102 SER A N 1
ATOM 815 C CA . SER A 1 102 ? 8.546 -2.369 8.292 1.00 88.88 102 SER A CA 1
ATOM 816 C C . SER A 1 102 ? 9.824 -1.722 7.777 1.00 88.88 102 SER A C 1
ATOM 818 O O . SER A 1 102 ? 10.545 -2.369 7.012 1.00 88.88 102 SER A O 1
ATOM 820 N N . PRO A 1 103 ? 10.064 -0.438 8.082 1.00 89.69 103 PRO A N 1
ATOM 821 C CA . PRO A 1 103 ? 11.291 0.251 7.686 1.00 89.69 103 PRO A CA 1
ATOM 822 C C . PRO A 1 103 ? 12.536 -0.500 8.182 1.00 89.69 103 PRO A C 1
ATOM 824 O O . PRO A 1 103 ? 12.442 -1.285 9.126 1.00 89.69 103 PRO A O 1
ATOM 827 N N . ALA A 1 104 ? 13.680 -0.331 7.513 1.00 88.00 104 ALA A N 1
ATOM 828 C CA . ALA A 1 104 ? 14.893 -1.049 7.912 1.00 88.00 104 ALA A CA 1
ATOM 829 C C . ALA A 1 104 ? 15.484 -0.460 9.201 1.00 88.00 104 ALA A C 1
ATOM 831 O O . ALA A 1 104 ? 16.057 -1.189 10.008 1.00 88.00 104 ALA A O 1
ATOM 832 N N . GLU A 1 105 ? 15.305 0.848 9.395 1.00 89.50 105 GLU A N 1
ATOM 833 C CA . GLU A 1 105 ? 15.781 1.595 10.555 1.00 89.50 105 GLU A CA 1
ATOM 834 C C . GLU A 1 105 ? 14.701 2.547 11.088 1.00 89.50 105 GLU A C 1
ATOM 836 O O . GLU A 1 105 ? 13.912 3.099 10.319 1.00 89.50 105 GLU A O 1
ATOM 841 N N . ASP A 1 106 ? 14.717 2.819 12.397 1.00 89.25 106 ASP A N 1
ATOM 842 C CA . ASP A 1 106 ? 13.746 3.711 13.054 1.00 89.25 106 ASP A CA 1
ATOM 843 C C . ASP A 1 106 ? 13.749 5.134 12.474 1.00 89.25 106 ASP A C 1
ATOM 845 O O . ASP A 1 106 ? 12.715 5.800 12.425 1.00 89.25 106 ASP A O 1
ATOM 849 N N . ILE A 1 107 ? 14.902 5.601 11.977 1.00 91.50 107 ILE A N 1
ATOM 850 C CA . ILE A 1 107 ? 15.030 6.916 11.333 1.00 91.50 107 ILE A CA 1
ATOM 851 C C . ILE A 1 107 ? 14.168 7.039 10.065 1.00 91.50 107 ILE A C 1
ATOM 853 O O . ILE A 1 107 ? 13.817 8.144 9.653 1.00 91.50 107 ILE A O 1
ATOM 857 N N . GLU A 1 108 ? 13.796 5.916 9.446 1.00 93.56 108 GLU A N 1
ATOM 858 C CA . GLU A 1 108 ? 12.947 5.885 8.259 1.00 93.56 108 GLU A CA 1
ATOM 859 C C . GLU A 1 108 ? 11.449 5.871 8.586 1.00 93.56 108 GLU A C 1
ATOM 861 O O . GLU A 1 108 ? 10.645 6.085 7.676 1.00 93.56 108 GLU A O 1
ATOM 866 N N . CYS A 1 109 ? 11.051 5.632 9.842 1.00 93.88 109 CYS A N 1
ATOM 867 C CA . CYS A 1 109 ? 9.649 5.472 10.239 1.00 93.88 109 CYS A CA 1
ATOM 868 C C . CYS A 1 109 ? 8.784 6.671 9.845 1.00 93.88 109 CYS A C 1
ATOM 870 O O . CYS A 1 109 ? 7.754 6.493 9.194 1.00 93.88 109 CYS A O 1
ATOM 872 N N . GLU A 1 110 ? 9.233 7.889 10.150 1.00 93.06 110 GLU A N 1
ATOM 873 C CA . GLU A 1 110 ? 8.494 9.107 9.797 1.00 93.06 110 GLU A CA 1
ATOM 874 C C . GLU A 1 110 ? 8.334 9.243 8.276 1.00 93.06 110 GLU A C 1
ATOM 876 O O . GLU A 1 110 ? 7.241 9.492 7.768 1.00 93.06 110 GLU A O 1
ATOM 881 N N . HIS A 1 111 ? 9.402 9.002 7.515 1.00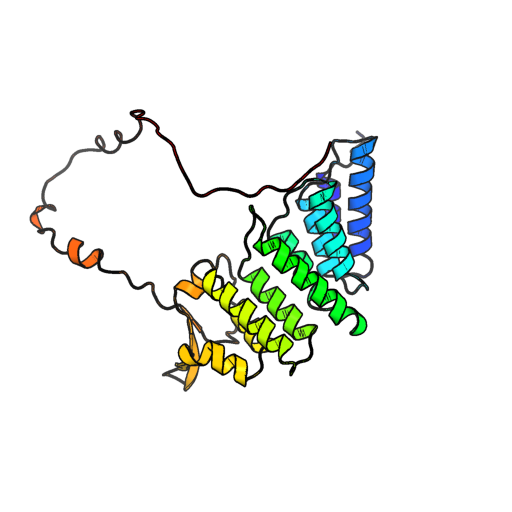 94.25 111 HIS A N 1
ATOM 882 C CA . HIS A 1 111 ? 9.341 9.076 6.057 1.00 94.25 111 HIS A CA 1
ATOM 883 C C . HIS A 1 111 ? 8.441 7.974 5.465 1.00 94.25 111 HIS A C 1
ATOM 885 O O . HIS A 1 111 ? 7.649 8.227 4.555 1.00 94.25 111 HIS A O 1
ATOM 891 N N . ALA A 1 112 ? 8.528 6.743 5.972 1.00 96.62 112 ALA A N 1
ATOM 892 C CA . ALA A 1 112 ? 7.675 5.636 5.550 1.00 96.62 112 ALA A CA 1
ATOM 893 C C . ALA A 1 112 ? 6.195 5.924 5.840 1.00 96.62 112 ALA A C 1
ATOM 895 O O . ALA A 1 112 ? 5.337 5.656 4.992 1.00 96.62 112 ALA A O 1
ATOM 896 N N . PHE A 1 113 ? 5.906 6.534 6.992 1.00 96.31 113 PHE A N 1
ATOM 897 C CA . PHE A 1 113 ? 4.570 6.972 7.366 1.00 96.31 113 PHE A CA 1
ATOM 898 C C . PHE A 1 113 ? 4.029 8.057 6.426 1.00 96.31 113 PHE A C 1
ATOM 900 O O . PHE A 1 113 ? 2.900 7.947 5.943 1.00 96.31 113 PHE A O 1
ATOM 907 N N . GLN A 1 114 ? 4.838 9.070 6.101 1.00 96.25 114 GLN A N 1
ATOM 908 C CA . GLN A 1 114 ? 4.466 10.125 5.152 1.00 96.25 114 GLN A CA 1
ATOM 909 C C . GLN A 1 114 ? 4.144 9.561 3.764 1.00 96.25 114 GLN A C 1
ATOM 911 O O . GLN A 1 114 ? 3.120 9.916 3.177 1.00 96.25 114 GLN A O 1
ATOM 916 N N . VAL A 1 115 ? 4.965 8.630 3.264 1.00 97.94 115 VAL A N 1
ATOM 917 C CA . VAL A 1 115 ? 4.690 7.930 2.000 1.00 97.94 115 VAL A CA 1
ATOM 918 C C . VAL A 1 115 ? 3.377 7.151 2.085 1.00 97.94 115 VAL A C 1
ATOM 920 O O . VAL A 1 115 ? 2.559 7.236 1.173 1.00 97.94 115 VAL A O 1
ATOM 923 N N . ALA A 1 116 ? 3.134 6.422 3.176 1.00 98.06 116 ALA A N 1
ATOM 924 C CA . ALA A 1 116 ? 1.903 5.652 3.331 1.00 98.06 116 ALA A CA 1
ATOM 925 C C . ALA A 1 116 ? 0.655 6.545 3.359 1.00 98.06 116 ALA A C 1
ATOM 927 O O . ALA A 1 116 ? -0.351 6.213 2.732 1.00 98.06 116 ALA A O 1
ATOM 928 N N . ARG A 1 117 ? 0.722 7.696 4.041 1.00 96.75 117 ARG A N 1
ATOM 929 C CA . ARG A 1 117 ? -0.357 8.693 4.046 1.00 96.75 117 ARG A CA 1
ATOM 930 C C . ARG A 1 117 ? -0.641 9.227 2.650 1.00 96.75 117 ARG A C 1
ATOM 932 O O . ARG A 1 117 ? -1.795 9.227 2.236 1.00 96.75 117 ARG A O 1
ATOM 939 N N . LEU A 1 118 ? 0.404 9.621 1.926 1.00 96.94 118 LEU A N 1
ATOM 940 C CA . LEU A 1 118 ? 0.285 10.110 0.556 1.00 96.94 118 LEU A CA 1
ATOM 941 C C . LEU A 1 118 ? -0.372 9.064 -0.353 1.00 96.94 118 LEU A C 1
ATOM 943 O O . LEU A 1 118 ? -1.305 9.378 -1.082 1.00 96.94 118 LEU A O 1
ATOM 947 N N . VAL A 1 119 ? 0.052 7.804 -0.258 1.00 97.56 119 VAL A N 1
ATOM 948 C CA . VAL A 1 119 ? -0.505 6.683 -1.034 1.00 97.56 119 VAL A CA 1
ATOM 949 C C . VAL A 1 119 ? -1.981 6.436 -0.703 1.00 97.56 119 VAL A C 1
ATOM 951 O O . VAL A 1 119 ? -2.771 6.185 -1.611 1.00 97.56 119 VAL A O 1
ATOM 954 N N . MET A 1 120 ? -2.376 6.531 0.571 1.00 96.50 120 MET A N 1
ATOM 955 C CA . MET A 1 120 ? -3.784 6.426 0.978 1.00 96.50 120 MET A CA 1
ATOM 956 C C . MET A 1 120 ? -4.635 7.589 0.465 1.00 96.50 120 MET A C 1
ATOM 958 O O . MET A 1 120 ? -5.774 7.377 0.050 1.00 96.50 120 MET A O 1
ATOM 962 N N . GLU A 1 121 ? -4.105 8.812 0.499 1.00 94.75 121 GLU A N 1
ATOM 963 C CA . GLU A 1 121 ? -4.781 9.994 -0.039 1.00 94.75 121 GLU A CA 1
ATOM 964 C C . GLU A 1 121 ? -4.930 9.887 -1.562 1.00 94.75 121 GLU A C 1
ATOM 966 O O . GLU A 1 121 ? -6.029 10.069 -2.078 1.00 94.75 121 GLU A O 1
ATOM 971 N N . GLU A 1 122 ? -3.877 9.497 -2.281 1.00 94.56 122 GLU A N 1
ATOM 972 C CA . GLU A 1 122 ? -3.930 9.273 -3.728 1.00 94.56 122 GLU A CA 1
ATOM 973 C C . GLU A 1 122 ? -4.948 8.197 -4.114 1.00 94.56 122 GLU A C 1
ATOM 975 O O . GLU A 1 122 ? -5.709 8.398 -5.054 1.00 94.56 122 GLU A O 1
ATOM 980 N N . LEU A 1 123 ? -4.980 7.075 -3.390 1.00 95.00 123 LEU A N 1
ATOM 981 C CA . LEU A 1 123 ? -5.910 5.981 -3.662 1.00 95.00 123 LEU A CA 1
ATOM 982 C C . LEU A 1 123 ? -7.368 6.366 -3.380 1.00 95.00 123 LEU A C 1
ATOM 984 O O . LEU A 1 123 ? -8.271 5.894 -4.060 1.00 95.00 123 LEU A O 1
ATOM 988 N N . ARG A 1 124 ? -7.611 7.224 -2.386 1.00 91.31 124 ARG A N 1
ATOM 989 C CA . ARG A 1 124 ? -8.957 7.716 -2.055 1.00 91.31 124 ARG A CA 1
ATOM 990 C C . ARG A 1 124 ? -9.565 8.542 -3.184 1.00 91.31 124 ARG A C 1
ATOM 992 O O . ARG A 1 124 ? -10.772 8.489 -3.396 1.00 91.31 124 ARG A O 1
ATOM 999 N N . TRP A 1 125 ? -8.737 9.334 -3.857 1.00 89.88 125 TRP A N 1
ATOM 1000 C CA . TRP A 1 125 ? -9.164 10.225 -4.934 1.00 89.88 125 TRP A CA 1
ATOM 1001 C C . TRP A 1 125 ? -8.961 9.616 -6.326 1.00 89.88 125 TRP A C 1
ATOM 1003 O O . TRP A 1 125 ? -9.143 10.313 -7.322 1.00 89.88 125 TRP A O 1
ATOM 1013 N N . ASP A 1 126 ? -8.584 8.338 -6.416 1.00 91.62 126 ASP A N 1
ATOM 1014 C CA . ASP A 1 126 ? -8.436 7.651 -7.694 1.00 91.62 126 ASP A CA 1
ATOM 1015 C C . ASP A 1 126 ? -9.810 7.244 -8.256 1.00 91.62 126 ASP A C 1
ATOM 1017 O O . ASP A 1 126 ? -10.638 6.624 -7.587 1.00 91.62 126 ASP A O 1
ATOM 1021 N N . GLU A 1 127 ? -10.065 7.604 -9.514 1.00 89.94 127 GLU A N 1
ATOM 1022 C CA . GLU A 1 127 ? -11.347 7.353 -10.184 1.00 89.94 127 GLU A CA 1
ATOM 1023 C C . GLU A 1 127 ? -11.527 5.890 -10.621 1.00 89.94 127 GLU A C 1
ATOM 1025 O O . GLU A 1 127 ? -12.630 5.469 -10.974 1.00 89.94 127 GLU A O 1
ATOM 1030 N N . HIS A 1 128 ? -10.450 5.103 -10.656 1.00 90.12 128 HIS A N 1
ATOM 1031 C CA . HIS A 1 128 ? -10.443 3.751 -11.217 1.00 90.12 128 HIS A CA 1
ATOM 1032 C C . HIS A 1 128 ? -10.255 2.667 -10.163 1.00 90.12 128 HIS A C 1
ATOM 1034 O O . HIS A 1 128 ? -10.630 1.512 -10.390 1.00 90.12 128 HIS A O 1
ATOM 1040 N N . VAL A 1 129 ? -9.666 3.018 -9.024 1.00 94.06 129 VAL A N 1
ATOM 1041 C CA . VAL A 1 129 ? -9.342 2.083 -7.956 1.00 94.06 129 VAL A CA 1
ATOM 1042 C C . VAL A 1 129 ? -9.827 2.640 -6.629 1.00 94.06 129 VAL A C 1
ATOM 1044 O O . VAL A 1 129 ? -9.695 3.821 -6.356 1.00 94.06 129 VAL A O 1
ATOM 1047 N N . GLN A 1 130 ? -10.381 1.770 -5.790 1.00 92.69 130 GLN A N 1
ATOM 1048 C CA . GLN A 1 130 ? -10.840 2.126 -4.451 1.00 92.69 130 GLN A CA 1
ATOM 1049 C C . GLN A 1 130 ? -10.063 1.334 -3.393 1.00 92.69 130 GLN A C 1
ATOM 1051 O O . GLN A 1 130 ? -9.640 0.201 -3.672 1.00 92.69 130 GLN A O 1
ATOM 1056 N N . PRO A 1 131 ? -9.877 1.889 -2.181 1.00 96.31 131 PRO A N 1
ATOM 1057 C CA . PRO A 1 131 ? -9.352 1.142 -1.048 1.00 96.31 131 PRO A CA 1
ATOM 1058 C C . PRO A 1 131 ? -10.128 -0.156 -0.802 1.00 96.31 131 PRO A C 1
ATOM 1060 O O . PRO A 1 131 ? -11.350 -0.220 -0.931 1.00 96.31 131 PRO A O 1
ATOM 1063 N N . ASN A 1 132 ? -9.409 -1.212 -0.427 1.00 96.06 132 ASN A N 1
ATOM 1064 C CA . ASN A 1 132 ? -10.002 -2.470 0.010 1.00 96.06 132 ASN A CA 1
ATOM 1065 C C . ASN A 1 132 ? -9.522 -2.832 1.422 1.00 96.06 132 ASN A C 1
ATOM 1067 O O . ASN A 1 132 ? -8.666 -2.155 1.998 1.00 96.06 132 ASN A O 1
ATOM 1071 N N . PHE A 1 133 ? -10.051 -3.925 1.969 1.00 96.06 133 PHE A N 1
ATOM 1072 C CA . PHE A 1 133 ? -9.705 -4.398 3.309 1.00 96.06 133 PHE A CA 1
ATOM 1073 C C . PHE A 1 133 ? -8.193 -4.602 3.513 1.00 96.06 133 PHE A C 1
ATOM 1075 O O . PHE A 1 133 ? -7.677 -4.288 4.583 1.00 96.06 133 PHE A O 1
ATOM 1082 N N . LEU A 1 134 ? -7.455 -5.059 2.489 1.00 95.81 134 LEU A N 1
ATOM 1083 C CA . LEU A 1 134 ? -5.997 -5.201 2.574 1.00 95.81 134 LEU A CA 1
ATOM 1084 C C . LEU A 1 134 ? -5.312 -3.844 2.684 1.00 95.81 134 LEU A C 1
ATOM 1086 O O . LEU A 1 134 ? -4.432 -3.685 3.518 1.00 95.81 134 LEU A O 1
ATOM 1090 N N . THR A 1 135 ? -5.724 -2.858 1.891 1.00 97.12 135 THR A N 1
ATOM 1091 C CA . THR A 1 135 ? -5.164 -1.506 1.953 1.00 97.12 135 THR A CA 1
ATOM 1092 C C . THR A 1 135 ? -5.373 -0.879 3.335 1.00 97.12 135 THR A C 1
ATOM 1094 O O . THR A 1 135 ? -4.411 -0.386 3.922 1.00 97.12 135 THR A O 1
ATOM 1097 N N . TYR A 1 136 ? -6.584 -0.964 3.899 1.00 97.94 136 TYR A N 1
ATOM 1098 C CA . TYR A 1 136 ? -6.856 -0.466 5.253 1.00 97.94 136 TYR A CA 1
ATOM 1099 C C . TYR A 1 136 ? -6.043 -1.196 6.321 1.00 97.94 136 TYR A C 1
ATOM 1101 O O . TYR A 1 136 ? -5.430 -0.555 7.175 1.00 97.94 136 TYR A O 1
ATOM 1109 N N . ALA A 1 137 ? -5.994 -2.528 6.261 1.00 97.00 137 ALA A N 1
ATOM 1110 C CA . ALA A 1 137 ? -5.228 -3.325 7.210 1.00 97.00 137 ALA A CA 1
ATOM 1111 C C . ALA A 1 137 ? -3.728 -3.020 7.141 1.00 97.00 137 ALA A C 1
ATOM 1113 O O . ALA A 1 137 ? -3.092 -2.833 8.176 1.00 97.00 137 ALA A O 1
ATOM 1114 N N . THR A 1 138 ? -3.163 -2.921 5.934 1.00 97.50 138 THR A N 1
ATOM 1115 C CA . THR A 1 138 ? -1.753 -2.568 5.751 1.00 97.50 138 THR A CA 1
ATOM 1116 C C . THR A 1 138 ? -1.476 -1.148 6.234 1.00 97.50 138 THR A C 1
ATOM 1118 O O . THR A 1 138 ? -0.462 -0.940 6.888 1.00 97.50 138 THR A O 1
ATOM 1121 N N . PHE A 1 139 ? -2.360 -0.177 5.989 1.00 98.31 139 PHE A N 1
ATOM 1122 C CA . PHE A 1 139 ? -2.164 1.181 6.500 1.00 98.31 139 PHE A CA 1
ATOM 1123 C C . PHE A 1 139 ? -2.206 1.241 8.035 1.00 98.31 139 PHE A C 1
ATOM 1125 O O . PHE A 1 139 ? -1.334 1.862 8.638 1.00 98.31 139 PHE A O 1
ATOM 1132 N N . LEU A 1 140 ? -3.142 0.533 8.681 1.00 97.69 140 LEU A N 1
ATOM 1133 C CA . LEU A 1 140 ? -3.159 0.389 10.144 1.00 97.69 140 LEU A CA 1
ATOM 1134 C C . LEU A 1 140 ? -1.881 -0.279 10.668 1.00 97.69 140 LEU A C 1
ATOM 1136 O O . LEU A 1 140 ? -1.354 0.137 11.695 1.00 97.69 140 LEU A O 1
ATOM 1140 N N . HIS A 1 141 ? -1.342 -1.264 9.945 1.00 96.50 141 HIS A N 1
ATOM 1141 C CA . HIS A 1 141 ? -0.054 -1.871 10.277 1.00 96.50 141 HIS A CA 1
ATOM 1142 C C . HIS A 1 141 ? 1.087 -0.852 10.219 1.00 96.50 141 HIS A C 1
ATOM 1144 O O . HIS A 1 141 ? 1.891 -0.786 11.145 1.00 96.50 141 HIS A O 1
ATOM 1150 N N . VAL A 1 142 ? 1.147 -0.038 9.157 1.00 97.44 142 VAL A N 1
ATOM 1151 C CA . VAL A 1 142 ? 2.140 1.039 9.044 1.00 97.44 142 VAL A CA 1
ATOM 1152 C C . VAL A 1 142 ? 2.027 1.944 10.265 1.00 97.44 142 VAL A C 1
ATOM 1154 O O . VAL A 1 142 ? 3.003 2.076 10.991 1.00 97.44 142 VAL A O 1
ATOM 1157 N N . VAL A 1 143 ? 0.827 2.451 10.572 1.00 96.38 143 VAL A N 1
ATOM 1158 C CA . VAL A 1 143 ? 0.580 3.278 11.765 1.00 96.38 143 VAL A CA 1
ATOM 1159 C C . VAL A 1 143 ? 1.076 2.588 13.039 1.00 96.38 143 VAL A C 1
ATOM 1161 O O . VAL A 1 143 ? 1.721 3.229 13.865 1.00 96.38 143 VAL A O 1
ATOM 1164 N N . ALA A 1 144 ? 0.822 1.288 13.201 1.00 93.75 144 ALA A N 1
ATOM 1165 C CA . ALA A 1 144 ? 1.256 0.549 14.380 1.00 93.75 144 ALA A CA 1
ATOM 1166 C C . ALA A 1 144 ? 2.782 0.532 14.548 1.00 93.75 144 ALA A C 1
ATOM 1168 O O . ALA A 1 144 ? 3.260 0.671 15.666 1.00 93.75 144 ALA A O 1
ATOM 1169 N N . THR A 1 145 ? 3.511 0.373 13.442 1.00 93.44 145 THR A N 1
ATOM 1170 C CA . THR A 1 145 ? 4.971 0.167 13.417 1.00 93.44 145 THR A CA 1
ATOM 1171 C C . THR A 1 145 ? 5.801 1.441 13.273 1.00 93.44 145 THR A C 1
ATOM 1173 O O . THR A 1 145 ? 6.962 1.445 13.666 1.00 93.44 145 THR A O 1
ATOM 1176 N N . THR A 1 146 ? 5.247 2.510 12.696 1.00 92.81 146 THR A N 1
ATOM 1177 C CA . THR A 1 146 ? 6.008 3.722 12.349 1.00 92.81 146 THR A CA 1
ATOM 1178 C C . THR A 1 146 ? 5.669 4.932 13.213 1.00 92.81 146 THR A C 1
ATOM 1180 O O . THR A 1 146 ? 6.265 5.988 13.022 1.00 92.81 146 THR A O 1
ATOM 1183 N N . THR A 1 147 ? 4.686 4.831 14.112 1.00 89.25 147 THR A N 1
ATOM 1184 C CA . THR A 1 147 ? 4.255 5.948 14.967 1.00 89.25 147 THR A CA 1
ATOM 1185 C C . THR A 1 147 ? 4.352 5.585 16.445 1.00 89.25 147 THR A C 1
ATOM 1187 O O . THR A 1 147 ? 4.253 4.416 16.811 1.00 89.25 147 THR A O 1
ATOM 1190 N N . TYR A 1 148 ? 4.541 6.593 17.299 1.00 82.62 148 TYR A N 1
ATOM 1191 C CA . TYR A 1 148 ? 4.652 6.404 18.746 1.00 82.62 148 TYR A CA 1
ATOM 1192 C C . TYR A 1 148 ? 3.321 5.997 19.372 1.00 82.62 148 TYR A C 1
ATOM 1194 O O . TYR A 1 148 ? 2.289 6.621 19.092 1.00 82.62 148 TYR A O 1
ATOM 1202 N N . GLU A 1 149 ? 3.375 4.986 20.245 1.00 69.75 149 GLU A N 1
ATOM 1203 C CA . GLU A 1 149 ? 2.192 4.239 20.666 1.00 69.75 149 GLU A CA 1
ATOM 1204 C C . GLU A 1 149 ? 1.113 5.090 21.350 1.00 69.75 149 GLU A C 1
ATOM 1206 O O . GLU A 1 149 ? -0.068 4.899 21.060 1.00 69.75 149 GLU A O 1
ATOM 1211 N N . ASP A 1 150 ? 1.528 6.089 22.130 1.00 68.38 150 ASP A N 1
ATOM 1212 C CA . ASP A 1 150 ? 0.653 6.918 22.972 1.00 68.38 150 ASP A CA 1
ATOM 1213 C C . ASP A 1 150 ? 0.470 8.352 22.444 1.00 68.38 150 ASP A C 1
ATOM 1215 O O . ASP A 1 150 ? 0.234 9.293 23.202 1.00 68.38 150 ASP A O 1
ATOM 1219 N N . SER A 1 151 ? 0.616 8.564 21.133 1.00 83.62 151 SER A N 1
ATOM 1220 C CA . SER A 1 151 ? 0.366 9.889 20.551 1.00 83.62 151 SER A CA 1
ATOM 1221 C C . SER A 1 151 ? -1.118 10.096 20.223 1.00 83.62 151 SER A C 1
ATOM 1223 O O . SER A 1 151 ? -1.732 9.298 19.512 1.00 83.62 151 SER A O 1
ATOM 1225 N N . GLU A 1 152 ? -1.693 11.226 20.652 1.00 90.00 152 GLU A N 1
ATOM 1226 C CA . GLU A 1 152 ? -3.059 11.629 20.267 1.00 90.00 152 GLU A CA 1
ATOM 1227 C C . GLU A 1 152 ? -3.236 11.654 18.738 1.00 90.00 152 GLU A C 1
ATOM 1229 O O . GLU A 1 152 ? -4.306 11.358 18.196 1.00 90.00 152 GLU A O 1
ATOM 1234 N N . GLN A 1 153 ? -2.163 11.984 18.014 1.00 89.44 153 GLN A N 1
ATOM 1235 C CA . GLN A 1 153 ? -2.129 11.965 16.560 1.00 89.44 153 GLN A CA 1
ATOM 1236 C C . GLN A 1 153 ? -2.334 10.547 16.007 1.00 89.44 153 GLN A C 1
ATOM 1238 O O . GLN A 1 153 ? -3.154 10.391 15.097 1.00 89.44 153 GLN A O 1
ATOM 1243 N N . ARG A 1 154 ? -1.652 9.525 16.553 1.00 92.81 154 ARG A N 1
ATOM 1244 C CA . ARG A 1 154 ? -1.822 8.114 16.155 1.00 92.81 154 ARG A CA 1
ATOM 1245 C C . ARG A 1 154 ? -3.269 7.682 16.325 1.00 92.81 154 ARG A C 1
ATOM 1247 O O . ARG A 1 154 ? -3.869 7.192 15.369 1.00 92.81 154 ARG A O 1
ATOM 1254 N N . GLU A 1 155 ? -3.868 7.947 17.483 1.00 94.62 155 GLU A N 1
ATOM 1255 C CA . GLU A 1 155 ? -5.273 7.607 17.715 1.00 94.62 155 GLU A CA 1
ATOM 1256 C C . GLU A 1 155 ? -6.214 8.316 16.738 1.00 94.62 155 GLU A C 1
ATOM 1258 O O . GLU A 1 155 ? -7.113 7.692 16.172 1.00 94.62 155 GLU A O 1
ATOM 1263 N N . LYS A 1 156 ? -5.992 9.609 16.470 1.00 95.38 156 LYS A N 1
ATOM 1264 C CA . LYS A 1 156 ? -6.789 10.361 15.493 1.00 95.38 156 LYS A CA 1
ATOM 1265 C C . LYS A 1 156 ? -6.711 9.740 14.097 1.00 95.38 156 LYS A C 1
ATOM 1267 O O . LYS A 1 156 ? -7.738 9.625 13.427 1.00 95.38 156 LYS A O 1
ATOM 1272 N N . ILE A 1 157 ? -5.521 9.325 13.663 1.00 95.94 157 ILE A N 1
ATOM 1273 C CA . ILE A 1 157 ? -5.315 8.653 12.372 1.00 95.94 157 ILE A CA 1
ATOM 1274 C C . ILE A 1 157 ? -6.058 7.312 12.341 1.00 95.94 157 ILE A C 1
ATOM 1276 O O . ILE A 1 157 ? -6.753 7.021 11.363 1.00 95.94 157 ILE A O 1
ATOM 1280 N N . ILE A 1 158 ? -5.971 6.523 13.414 1.00 96.94 158 ILE A N 1
ATOM 1281 C CA . ILE A 1 158 ? -6.663 5.233 13.532 1.00 96.94 158 ILE A CA 1
ATOM 1282 C C . ILE A 1 158 ? -8.181 5.424 13.465 1.00 96.94 158 ILE A C 1
ATOM 1284 O O . ILE A 1 158 ? -8.840 4.736 12.691 1.00 96.94 158 ILE A O 1
ATOM 1288 N N . ARG A 1 159 ? -8.741 6.398 14.195 1.00 97.38 159 ARG A N 1
ATOM 1289 C CA . ARG A 1 159 ? -10.183 6.716 14.176 1.00 97.38 159 ARG A CA 1
ATOM 1290 C C . ARG A 1 159 ? -10.682 7.060 12.776 1.00 97.38 159 ARG A C 1
ATOM 1292 O O . ARG A 1 159 ? -11.737 6.580 12.362 1.00 97.38 159 ARG A O 1
ATOM 1299 N N . VAL A 1 160 ? -9.939 7.902 12.056 1.00 96.94 160 VAL A N 1
ATOM 1300 C CA . VAL A 1 160 ? -10.286 8.300 10.683 1.00 96.94 160 VAL A CA 1
ATOM 1301 C C . VAL A 1 160 ? -10.243 7.087 9.756 1.00 96.94 160 VAL A C 1
ATOM 1303 O O . VAL A 1 160 ? -11.230 6.807 9.081 1.00 96.94 160 VAL A O 1
ATOM 1306 N N . THR A 1 161 ? -9.151 6.324 9.803 1.00 97.50 161 THR A N 1
ATOM 1307 C CA . THR A 1 161 ? -8.961 5.119 8.981 1.00 97.50 161 THR A CA 1
ATOM 1308 C C . THR A 1 161 ? -10.051 4.080 9.241 1.00 97.50 161 THR A C 1
ATOM 1310 O O . THR A 1 161 ? -10.621 3.522 8.308 1.00 97.50 161 THR A O 1
ATOM 1313 N N . TRP A 1 162 ? -10.381 3.841 10.512 1.00 97.50 162 TRP A N 1
ATOM 1314 C CA . TRP A 1 162 ? -11.424 2.908 10.923 1.00 97.50 162 TRP A CA 1
ATOM 1315 C C . TRP A 1 162 ? -12.801 3.313 10.399 1.00 97.50 162 TRP A C 1
ATOM 1317 O O . TRP A 1 162 ? -13.511 2.494 9.816 1.00 97.50 162 TRP A O 1
ATOM 1327 N N . ARG A 1 163 ? -13.173 4.589 10.566 1.00 97.19 163 ARG A N 1
ATOM 1328 C CA . ARG A 1 163 ? -14.458 5.113 10.085 1.00 97.19 163 ARG A CA 1
ATOM 1329 C C . ARG A 1 163 ? -14.599 4.947 8.575 1.00 97.19 163 ARG A C 1
ATOM 1331 O O . ARG A 1 163 ? -15.679 4.612 8.099 1.00 97.19 163 ARG A O 1
ATOM 1338 N N . GLU A 1 164 ? -13.523 5.185 7.837 1.00 96.81 164 GLU A N 1
ATOM 1339 C CA . GLU A 1 164 ? -13.491 5.013 6.385 1.00 96.81 164 GLU A CA 1
ATOM 1340 C C . GLU A 1 164 ? -13.623 3.544 5.991 1.00 96.81 164 GLU A C 1
ATOM 1342 O O . GLU A 1 164 ? -14.492 3.223 5.189 1.00 96.81 164 GLU A O 1
ATOM 1347 N N . ALA A 1 165 ? -12.877 2.639 6.631 1.00 97.50 165 ALA A N 1
ATOM 1348 C CA . ALA A 1 165 ? -13.013 1.202 6.393 1.00 97.50 165 ALA A CA 1
ATOM 1349 C C . ALA A 1 165 ? -14.445 0.699 6.658 1.00 97.50 165 ALA A C 1
ATOM 1351 O O . ALA A 1 165 ? -14.972 -0.096 5.878 1.00 97.50 165 ALA A O 1
ATOM 1352 N N . CYS A 1 166 ? -15.093 1.190 7.723 1.00 96.50 166 CYS A N 1
ATOM 1353 C CA . CYS A 1 166 ? -16.494 0.887 8.028 1.00 96.50 166 CYS A CA 1
ATOM 1354 C C . CYS A 1 166 ? -17.441 1.418 6.946 1.00 96.50 166 CYS A C 1
ATOM 1356 O O . CYS A 1 166 ? -18.325 0.692 6.495 1.00 96.50 166 CYS A O 1
ATOM 1358 N N . LYS A 1 167 ? -17.255 2.676 6.523 1.00 96.44 167 LYS A N 1
ATOM 1359 C CA . LYS A 1 167 ? -18.069 3.321 5.481 1.00 96.44 167 LYS A CA 1
ATOM 1360 C C . LYS A 1 167 ? -17.959 2.585 4.145 1.00 96.44 167 LYS A C 1
ATOM 1362 O O . LYS A 1 167 ? -18.967 2.388 3.468 1.00 96.44 167 LYS A O 1
ATOM 1367 N N . ASP A 1 168 ? -16.754 2.153 3.798 1.00 96.31 168 ASP A N 1
ATOM 1368 C CA . ASP A 1 168 ? -16.465 1.474 2.538 1.00 96.31 168 ASP A CA 1
ATOM 1369 C C . ASP A 1 168 ? -16.854 -0.011 2.576 1.00 96.31 168 ASP A C 1
ATOM 1371 O O . ASP A 1 168 ? -16.783 -0.706 1.559 1.00 96.31 168 ASP A O 1
ATOM 1375 N N . GLY A 1 169 ? -17.301 -0.518 3.729 1.00 96.56 169 GLY A N 1
ATOM 1376 C CA . GLY A 1 169 ? -17.677 -1.915 3.918 1.00 96.56 169 GLY A CA 1
ATOM 1377 C C . GLY A 1 169 ? -16.492 -2.876 3.809 1.00 96.56 169 GLY A C 1
ATOM 1378 O O . GLY A 1 169 ? -16.654 -3.998 3.330 1.00 96.56 169 GLY A O 1
ATOM 1379 N N . GLN A 1 170 ? -15.296 -2.420 4.186 1.00 96.81 170 GLN A N 1
ATOM 1380 C CA . GLN A 1 170 ? -14.019 -3.119 4.017 1.00 96.81 170 GLN A CA 1
ATOM 1381 C C . GLN A 1 170 ? -13.436 -3.649 5.338 1.00 96.81 170 GLN A C 1
ATOM 1383 O O . GLN A 1 170 ? -12.246 -3.947 5.412 1.00 96.81 170 GLN A O 1
ATOM 1388 N N . VAL A 1 171 ? -14.236 -3.780 6.397 1.00 94.94 171 VAL A N 1
ATOM 1389 C CA . VAL A 1 171 ? -13.800 -4.331 7.688 1.00 94.94 171 VAL A CA 1
ATOM 1390 C C . VAL A 1 171 ? -13.771 -5.859 7.624 1.00 94.94 171 VAL A C 1
ATOM 1392 O O . VAL A 1 171 ? -14.769 -6.534 7.872 1.00 94.94 171 VAL A O 1
ATOM 1395 N N . GLY A 1 172 ? -12.603 -6.399 7.273 1.00 90.44 172 GLY A N 1
ATOM 1396 C CA . GLY A 1 172 ? -12.290 -7.830 7.340 1.00 90.44 172 GLY A CA 1
ATOM 1397 C C . GLY A 1 172 ? -11.604 -8.242 8.647 1.00 90.44 172 GLY A C 1
ATOM 1398 O O . GLY A 1 172 ? -11.236 -7.402 9.474 1.00 90.44 172 GLY A O 1
ATOM 1399 N N . CYS A 1 173 ? -11.361 -9.544 8.802 1.00 88.31 173 CYS A N 1
ATOM 1400 C CA . CYS A 1 173 ? -10.591 -10.120 9.912 1.00 88.31 173 CYS A CA 1
ATOM 1401 C C . CYS A 1 173 ? -9.230 -9.435 10.076 1.00 88.31 173 CYS A C 1
ATOM 1403 O O . CYS A 1 173 ? -8.855 -9.023 11.172 1.00 88.31 173 CYS A O 1
ATOM 1405 N N . ILE A 1 174 ? -8.506 -9.254 8.971 1.00 90.50 174 ILE A N 1
ATOM 1406 C CA . ILE A 1 174 ? -7.167 -8.663 8.993 1.00 90.50 174 ILE A CA 1
ATOM 1407 C C . ILE A 1 174 ? -7.197 -7.173 9.366 1.00 90.50 174 ILE A C 1
ATOM 1409 O O . ILE A 1 174 ? -6.251 -6.673 9.973 1.00 90.50 174 ILE A O 1
ATOM 1413 N N . VAL A 1 175 ? -8.285 -6.454 9.067 1.00 94.88 175 VAL A N 1
ATOM 1414 C CA . VAL A 1 175 ? -8.457 -5.060 9.513 1.00 94.88 175 VAL A CA 1
ATOM 1415 C C . VAL A 1 175 ? -8.621 -5.015 11.030 1.00 94.88 175 VAL A C 1
ATOM 1417 O O . VAL A 1 175 ? -7.969 -4.202 11.677 1.00 94.88 175 VAL A O 1
ATOM 1420 N N . LEU A 1 176 ? -9.421 -5.918 11.609 1.00 93.19 176 LEU A N 1
ATOM 1421 C CA . LEU A 1 176 ? -9.593 -6.021 13.063 1.00 93.19 176 LEU A CA 1
ATOM 1422 C C . LEU A 1 176 ? -8.292 -6.379 13.787 1.00 93.19 176 LEU A C 1
ATOM 1424 O O . LEU A 1 176 ? -7.991 -5.806 14.834 1.00 93.19 176 LEU A O 1
ATOM 1428 N N . GLU A 1 177 ? -7.516 -7.313 13.235 1.00 90.06 177 GLU A N 1
ATOM 1429 C CA . GLU A 1 177 ? -6.220 -7.711 13.793 1.00 90.06 177 GLU A CA 1
ATOM 1430 C C . GLU A 1 177 ? -5.231 -6.539 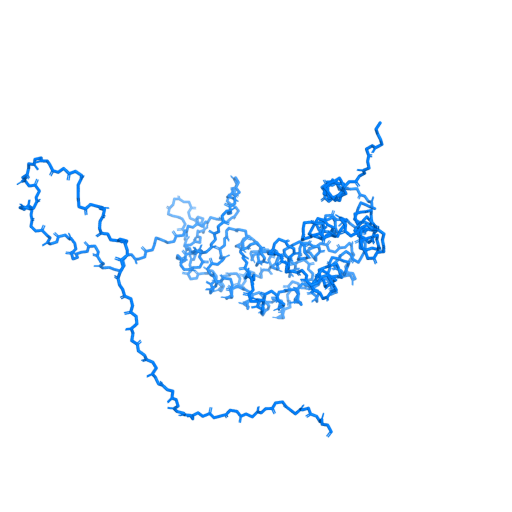13.802 1.00 90.06 177 GLU A C 1
ATOM 1432 O O . GLU A 1 177 ? -4.628 -6.243 14.835 1.00 90.06 177 GLU A O 1
ATOM 1437 N N . ASN A 1 178 ? -5.108 -5.817 12.683 1.00 93.44 178 ASN A N 1
ATOM 1438 C CA . ASN A 1 178 ? -4.209 -4.663 12.609 1.00 93.44 178 ASN A CA 1
ATOM 1439 C C . ASN A 1 178 ? -4.732 -3.468 13.421 1.00 93.44 178 ASN A C 1
ATOM 1441 O O . ASN A 1 178 ? -3.927 -2.722 13.971 1.00 93.44 178 ASN A O 1
ATOM 1445 N N . LEU A 1 179 ? -6.052 -3.315 13.579 1.00 95.06 179 LEU A N 1
ATOM 1446 C CA . LEU A 1 179 ? -6.626 -2.340 14.507 1.00 95.06 179 LEU A CA 1
ATOM 1447 C C . LEU A 1 179 ? -6.232 -2.657 15.952 1.00 95.06 179 LEU A C 1
ATOM 1449 O O . LEU A 1 179 ? -5.832 -1.750 16.673 1.00 95.06 179 LEU A O 1
ATOM 1453 N N . ARG A 1 180 ? -6.311 -3.927 16.375 1.00 91.12 180 ARG A N 1
ATOM 1454 C CA . ARG A 1 180 ? -5.927 -4.341 17.735 1.00 91.12 180 ARG A CA 1
ATOM 1455 C C . ARG A 1 180 ? -4.457 -4.062 18.031 1.00 91.12 180 ARG A C 1
ATOM 1457 O O . ARG A 1 180 ? -4.131 -3.737 19.166 1.00 91.12 180 ARG A O 1
ATOM 1464 N N . MET A 1 181 ? -3.603 -4.214 17.022 1.00 90.25 181 MET A N 1
ATOM 1465 C CA . MET A 1 181 ? -2.173 -3.932 17.112 1.00 90.25 181 MET A CA 1
ATOM 1466 C C . MET A 1 181 ? -1.872 -2.425 17.136 1.00 90.25 181 MET A C 1
ATOM 1468 O O . MET A 1 181 ? -0.953 -1.995 17.823 1.00 90.25 181 MET A O 1
ATOM 1472 N N . ALA A 1 182 ? -2.626 -1.622 16.380 1.00 92.25 182 ALA A N 1
ATOM 1473 C CA . ALA A 1 182 ? -2.392 -0.185 16.263 1.00 92.25 182 ALA A CA 1
ATOM 1474 C C . ALA A 1 182 ? -3.032 0.638 17.392 1.00 92.25 182 ALA A C 1
ATOM 1476 O O . ALA A 1 182 ? -2.496 1.673 17.766 1.00 92.25 182 ALA A O 1
ATOM 1477 N N . ALA A 1 183 ? -4.200 0.241 17.894 1.00 93.06 183 ALA A N 1
ATOM 1478 C CA . ALA A 1 183 ? -4.968 1.026 18.856 1.00 93.06 183 ALA A CA 1
ATOM 1479 C C . ALA A 1 183 ? -4.543 0.755 20.307 1.00 93.06 183 ALA A C 1
ATOM 1481 O O . ALA A 1 183 ? -4.270 -0.390 20.676 1.00 93.06 183 ALA A O 1
ATOM 1482 N N . SER A 1 184 ? -4.591 1.795 21.146 1.00 91.75 184 SER A N 1
ATOM 1483 C CA . SER A 1 184 ? -4.594 1.646 22.605 1.00 91.75 184 SER A CA 1
ATOM 1484 C C . SER A 1 184 ? -5.780 0.782 23.054 1.00 91.75 184 SER A C 1
ATOM 1486 O O . SER A 1 184 ? -6.747 0.575 22.309 1.00 91.75 184 SER A O 1
ATOM 1488 N N . ASN A 1 185 ? -5.731 0.253 24.278 1.00 90.19 185 ASN A N 1
ATOM 1489 C CA . ASN A 1 185 ? -6.855 -0.525 24.803 1.00 90.19 185 ASN A CA 1
ATOM 1490 C C . ASN A 1 185 ? -8.118 0.341 24.901 1.00 90.19 185 ASN A C 1
ATOM 1492 O O . ASN A 1 185 ? -9.201 -0.122 24.554 1.00 90.19 185 ASN A O 1
ATOM 1496 N N . GLU A 1 186 ? -7.963 1.594 25.314 1.00 92.44 186 GLU A N 1
ATOM 1497 C CA . GLU A 1 186 ? -9.015 2.592 25.469 1.00 92.44 186 GLU A CA 1
ATOM 1498 C C . GLU A 1 186 ? -9.686 2.872 24.121 1.00 92.44 186 GLU A C 1
ATOM 1500 O O . GLU A 1 186 ? -10.904 2.734 23.996 1.00 92.44 186 GLU A O 1
ATOM 1505 N N . LEU A 1 187 ? -8.891 3.160 23.084 1.00 94.00 187 LEU A N 1
ATOM 1506 C CA . LEU A 1 187 ? -9.395 3.377 21.731 1.00 94.00 187 LEU A CA 1
ATOM 1507 C C . LEU A 1 187 ? -10.059 2.120 21.163 1.00 94.00 187 LEU A C 1
ATOM 1509 O O . LEU A 1 187 ? -11.116 2.201 20.540 1.00 94.00 187 LEU A O 1
ATOM 1513 N N . TYR A 1 188 ? -9.458 0.948 21.369 1.00 92.38 188 TYR A N 1
ATOM 1514 C CA . TYR A 1 188 ? -10.018 -0.310 20.883 1.00 92.38 188 TYR A CA 1
ATOM 1515 C C . TYR A 1 188 ? -11.395 -0.587 21.503 1.00 92.38 188 TYR A C 1
ATOM 1517 O O . TYR A 1 188 ? -12.331 -0.947 20.787 1.00 92.38 188 TYR A O 1
ATOM 1525 N N . GLN A 1 189 ? -11.542 -0.371 22.816 1.00 91.44 189 GLN A N 1
ATOM 1526 C CA . GLN A 1 189 ? -12.830 -0.499 23.504 1.00 91.44 189 GLN A CA 1
ATOM 1527 C C . GLN A 1 189 ? -13.833 0.564 23.061 1.00 91.44 189 GLN A C 1
ATOM 1529 O O . GLN A 1 189 ? -15.011 0.257 22.917 1.00 91.44 189 GLN A O 1
ATOM 1534 N N . GLU A 1 190 ? -13.398 1.791 22.790 1.00 94.38 190 GLU A N 1
ATOM 1535 C CA . GLU A 1 190 ? -14.294 2.819 22.262 1.00 94.38 190 GLU A CA 1
ATOM 1536 C C . GLU A 1 190 ? -14.851 2.442 20.880 1.00 94.38 190 GLU A C 1
ATOM 1538 O O . GLU A 1 190 ? -16.051 2.575 20.637 1.00 94.38 190 GLU A O 1
ATOM 1543 N N . LEU A 1 191 ? -13.995 1.957 19.973 1.00 94.62 191 LEU A N 1
ATOM 1544 C CA . LEU A 1 191 ? -14.379 1.660 18.590 1.00 94.62 191 LEU A CA 1
ATOM 1545 C C . LEU A 1 191 ? -15.198 0.370 18.451 1.00 94.62 191 LEU A C 1
ATOM 1547 O O . LEU A 1 191 ? -16.095 0.311 17.608 1.00 94.62 191 LEU A O 1
ATOM 1551 N N . LEU A 1 192 ? -14.880 -0.664 19.236 1.00 91.94 192 LEU A N 1
ATOM 1552 C CA . LEU A 1 192 ? -15.483 -1.996 19.107 1.00 91.94 192 LEU A CA 1
ATOM 1553 C C . LEU A 1 192 ? -16.365 -2.407 20.284 1.00 91.94 192 LEU A C 1
ATOM 1555 O O . LEU A 1 192 ? -17.165 -3.324 20.127 1.00 91.94 192 LEU A O 1
ATOM 1559 N N . GLY A 1 193 ? -16.290 -1.735 21.432 1.00 88.81 193 GLY A N 1
ATOM 1560 C CA . GLY A 1 193 ? -17.115 -2.032 22.606 1.00 88.81 193 GLY A CA 1
ATOM 1561 C C . GLY A 1 193 ? -18.615 -2.148 22.306 1.00 88.81 193 GLY A C 1
ATOM 1562 O O . GLY A 1 193 ? -19.217 -3.133 22.731 1.00 88.81 193 GLY A O 1
ATOM 1563 N N . PRO A 1 194 ? -19.229 -1.245 21.509 1.00 90.44 194 PRO A N 1
ATOM 1564 C CA . PRO A 1 194 ? -20.653 -1.339 21.162 1.00 90.44 194 PRO A CA 1
ATOM 1565 C C . PRO A 1 194 ? -21.044 -2.619 20.409 1.00 90.44 194 PRO A C 1
ATOM 1567 O O . PRO A 1 194 ? -22.194 -3.051 20.470 1.00 90.44 194 PRO A O 1
ATOM 1570 N N . VAL A 1 195 ? -20.093 -3.219 19.693 1.00 88.50 195 VAL A N 1
ATOM 1571 C CA . VAL A 1 195 ? -20.286 -4.425 18.879 1.00 88.50 195 VAL A CA 1
ATOM 1572 C C . VAL A 1 195 ? -19.641 -5.662 19.512 1.00 88.50 195 VAL A C 1
ATOM 1574 O O . VAL A 1 195 ? -19.725 -6.752 18.953 1.00 88.50 195 VAL A O 1
ATOM 1577 N N . MET A 1 196 ? -19.016 -5.537 20.685 1.00 87.50 196 MET A N 1
ATOM 1578 C CA . MET A 1 196 ? -18.326 -6.628 21.367 1.00 87.50 196 MET A CA 1
ATOM 1579 C C . MET A 1 196 ? -19.207 -7.211 22.476 1.00 87.50 196 MET A C 1
ATOM 1581 O O . MET A 1 196 ? -19.643 -6.502 23.380 1.00 87.50 196 MET A O 1
ATOM 1585 N N . LYS A 1 197 ? -19.471 -8.519 22.419 1.00 86.56 197 LYS A N 1
ATOM 1586 C CA . LYS A 1 197 ? -20.298 -9.241 23.400 1.00 86.56 197 LYS A CA 1
ATOM 1587 C C . LYS A 1 197 ? -19.540 -10.460 23.930 1.00 86.56 197 LYS A C 1
ATOM 1589 O O . LYS A 1 197 ? -18.771 -11.051 23.177 1.00 86.56 197 LYS A O 1
ATOM 1594 N N . PRO A 1 198 ? -19.714 -10.851 25.201 1.00 84.06 198 PRO A N 1
ATOM 1595 C CA . PRO A 1 198 ? -19.121 -12.085 25.709 1.00 84.06 198 PRO A CA 1
ATOM 1596 C C . PRO A 1 198 ? -19.742 -13.305 25.014 1.00 84.06 198 PRO A C 1
ATOM 1598 O O . PRO A 1 198 ? -20.962 -13.370 24.847 1.00 84.06 198 PRO A O 1
ATOM 1601 N N . ASP A 1 199 ? -18.910 -14.270 24.618 1.00 81.31 199 ASP A N 1
ATOM 1602 C CA . ASP A 1 199 ? -19.358 -15.562 24.097 1.00 81.31 199 ASP A CA 1
ATOM 1603 C C . ASP A 1 199 ? -20.175 -16.298 25.178 1.00 81.31 199 ASP A C 1
ATOM 1605 O O . ASP A 1 199 ? -19.713 -16.415 26.316 1.00 81.31 199 ASP A O 1
ATOM 1609 N N . PRO A 1 200 ? -21.377 -16.809 24.870 1.00 80.75 200 PRO A N 1
ATOM 1610 C CA . PRO A 1 200 ? -22.204 -17.501 25.855 1.00 80.75 200 PRO A CA 1
ATOM 1611 C C . PRO A 1 200 ? -21.605 -18.829 26.348 1.00 80.75 200 PRO A C 1
ATOM 1613 O O . PRO A 1 200 ? -22.054 -19.337 27.374 1.00 80.75 200 PRO A O 1
ATOM 1616 N N . VAL A 1 201 ? -20.632 -19.412 25.637 1.00 84.12 201 VAL A N 1
ATOM 1617 C CA . VAL A 1 201 ? -20.035 -20.712 25.978 1.00 84.12 201 VAL A CA 1
ATOM 1618 C C . VAL A 1 201 ? -18.872 -20.566 26.955 1.00 84.12 201 VAL A C 1
ATOM 1620 O O . VAL A 1 201 ? -18.782 -21.328 27.914 1.00 84.12 201 VAL A O 1
ATOM 1623 N N . ASP A 1 202 ? -17.972 -19.612 26.718 1.00 86.44 202 ASP A N 1
ATOM 1624 C CA . ASP A 1 202 ? -16.732 -19.466 27.493 1.00 86.44 202 ASP A CA 1
ATOM 1625 C C . ASP A 1 202 ? -16.452 -18.038 27.988 1.00 86.44 202 ASP A C 1
ATOM 1627 O O . ASP A 1 202 ? -15.425 -17.795 28.620 1.00 86.44 202 ASP A O 1
ATOM 1631 N N . GLY A 1 203 ? -17.362 -17.091 27.740 1.00 81.00 203 GLY A N 1
ATOM 1632 C CA . GLY A 1 203 ? -17.251 -15.701 28.183 1.00 81.00 203 GLY A CA 1
ATOM 1633 C C . GLY A 1 203 ? -16.205 -14.876 27.431 1.00 81.00 203 GLY A C 1
ATOM 1634 O O . GLY A 1 203 ? -16.032 -13.696 27.741 1.00 81.00 203 GLY A O 1
ATOM 1635 N N . VAL A 1 204 ? -15.507 -15.452 26.446 1.00 81.50 204 VAL A N 1
ATOM 1636 C CA . VAL A 1 204 ? -14.477 -14.744 25.675 1.00 81.50 204 VAL A CA 1
ATOM 1637 C C . VAL A 1 204 ? -15.146 -13.683 24.792 1.00 81.50 204 VAL A C 1
ATOM 1639 O O . VAL A 1 204 ? -16.117 -14.000 24.113 1.00 81.50 204 VAL A O 1
ATOM 1642 N N . PRO A 1 205 ? -14.662 -12.430 24.745 1.00 81.44 205 PRO A N 1
ATOM 1643 C CA . PRO A 1 205 ? -15.274 -11.404 23.905 1.00 81.44 205 PRO A CA 1
ATOM 1644 C C . PRO A 1 205 ? -15.285 -11.770 22.410 1.00 81.44 205 PRO A C 1
ATOM 1646 O O . PRO A 1 205 ? -14.264 -12.166 21.842 1.00 81.44 205 PRO A O 1
ATOM 1649 N N . VAL A 1 206 ? -16.444 -11.598 21.771 1.00 83.62 206 VAL A N 1
ATOM 1650 C CA . VAL A 1 206 ? -16.693 -11.793 20.338 1.00 83.62 206 VAL A CA 1
ATOM 1651 C C . VAL A 1 206 ? -17.190 -10.485 19.733 1.00 83.62 206 VAL A C 1
ATOM 1653 O O . VAL A 1 206 ? -18.112 -9.853 20.247 1.00 83.62 206 VAL A O 1
ATOM 1656 N N . VAL A 1 207 ? -16.590 -10.080 18.617 1.00 84.75 207 VAL A N 1
ATOM 1657 C CA . VAL A 1 207 ? -16.998 -8.896 17.854 1.00 84.75 207 VAL A CA 1
ATOM 1658 C C . VAL A 1 207 ? -18.119 -9.274 16.879 1.00 84.75 207 VAL A C 1
ATOM 1660 O O . VAL A 1 207 ? -17.924 -10.060 15.957 1.00 84.75 207 VAL A O 1
ATOM 1663 N N . HIS A 1 208 ? -19.309 -8.719 17.057 1.00 85.12 208 HIS A N 1
ATOM 1664 C CA . HIS A 1 208 ? -20.448 -8.881 16.155 1.00 85.12 208 HIS A CA 1
ATOM 1665 C C . HIS A 1 208 ? -20.512 -7.687 15.204 1.00 85.12 208 HIS A C 1
ATOM 1667 O O . HIS A 1 208 ? -21.106 -6.660 15.513 1.00 85.12 208 HIS A O 1
ATOM 1673 N N . LEU A 1 209 ? -19.838 -7.801 14.062 1.00 86.06 209 LEU A N 1
ATOM 1674 C CA . LEU A 1 209 ? -19.744 -6.720 13.090 1.00 86.06 209 LEU A CA 1
ATOM 1675 C C . LEU A 1 209 ? -21.086 -6.502 12.375 1.00 86.06 209 LEU A C 1
ATOM 1677 O O . LEU A 1 209 ? -21.629 -7.467 11.826 1.00 86.06 209 LEU A O 1
ATOM 1681 N N . PRO A 1 210 ? -21.565 -5.248 12.270 1.00 90.31 210 PRO A N 1
ATOM 1682 C CA . PRO A 1 210 ? -22.664 -4.907 11.378 1.00 90.31 210 PRO A CA 1
ATOM 1683 C C . PRO A 1 210 ? -22.360 -5.370 9.952 1.00 90.31 210 PRO A C 1
ATOM 1685 O O . PRO A 1 210 ? -21.244 -5.172 9.461 1.00 90.31 210 PRO A O 1
ATOM 1688 N N . PHE A 1 211 ? -23.356 -5.936 9.264 1.00 87.31 211 PHE A N 1
ATOM 1689 C CA . PHE A 1 211 ? -23.198 -6.424 7.887 1.00 87.31 211 PHE A CA 1
ATOM 1690 C C . PHE A 1 211 ? -22.566 -5.367 6.967 1.00 87.31 211 PHE A C 1
ATOM 1692 O O . PHE A 1 211 ? -21.634 -5.652 6.215 1.00 87.31 211 PHE A O 1
ATOM 1699 N N . GLU A 1 212 ? -23.020 -4.118 7.096 1.00 91.25 212 GLU A N 1
ATOM 1700 C CA . GLU A 1 212 ? -22.560 -2.984 6.293 1.00 91.25 212 GLU A CA 1
ATOM 1701 C C . GLU A 1 212 ? -21.057 -2.722 6.399 1.00 91.25 212 GLU A C 1
ATOM 1703 O O . GLU A 1 212 ? -20.464 -2.247 5.434 1.00 91.25 212 GLU A O 1
ATOM 1708 N N . TRP A 1 213 ? -20.426 -3.055 7.529 1.00 94.12 213 TRP A N 1
ATOM 1709 C CA . TRP A 1 213 ? -18.995 -2.828 7.732 1.00 94.12 213 TRP A CA 1
ATOM 1710 C C . TRP A 1 213 ? -18.135 -3.841 6.980 1.00 94.12 213 TRP A C 1
ATOM 1712 O O . TRP A 1 213 ? -17.010 -3.514 6.623 1.00 94.12 213 TRP A O 1
ATOM 1722 N N . GLY A 1 214 ? -18.651 -5.043 6.703 1.00 91.25 214 GLY A N 1
ATOM 1723 C CA . GLY A 1 214 ? -17.925 -6.110 6.005 1.00 91.25 214 GLY A CA 1
ATOM 1724 C C . GLY A 1 214 ? -18.443 -6.436 4.600 1.00 91.25 214 GLY A C 1
ATOM 1725 O O . GLY A 1 214 ? -17.876 -7.300 3.932 1.00 91.25 214 GLY A O 1
ATOM 1726 N N . LYS A 1 215 ? -19.512 -5.779 4.128 1.00 93.12 215 LYS A N 1
ATOM 1727 C CA . LYS A 1 215 ? -20.245 -6.159 2.902 1.00 93.12 215 LYS A CA 1
ATOM 1728 C C . LYS A 1 215 ? -19.406 -6.215 1.618 1.00 93.12 215 LYS A C 1
ATOM 1730 O O . LYS A 1 215 ? -19.766 -6.932 0.687 1.00 93.12 215 LYS A O 1
ATOM 1735 N N . ASN A 1 216 ? -18.307 -5.461 1.544 1.00 94.69 216 ASN A N 1
ATOM 1736 C CA . ASN A 1 216 ? -17.449 -5.354 0.362 1.00 94.69 216 ASN A CA 1
ATOM 1737 C C . ASN A 1 216 ? -16.129 -6.132 0.496 1.00 94.69 216 ASN A C 1
ATOM 1739 O O . ASN A 1 216 ? -15.305 -6.095 -0.425 1.00 94.69 216 ASN A O 1
ATOM 1743 N N . VAL A 1 217 ? -15.933 -6.868 1.595 1.00 92.81 217 VAL A N 1
ATOM 1744 C CA . VAL A 1 217 ? -14.766 -7.734 1.792 1.00 92.81 217 VAL A CA 1
ATOM 1745 C C . VAL A 1 217 ? -14.867 -8.935 0.848 1.00 92.81 217 VAL A C 1
ATOM 1747 O O . VAL A 1 217 ? -15.790 -9.745 0.926 1.00 92.81 217 VAL A O 1
ATOM 1750 N N . LYS A 1 218 ? -13.903 -9.068 -0.069 1.00 89.12 218 LYS A N 1
ATOM 1751 C CA . LYS A 1 218 ? -13.865 -10.139 -1.079 1.00 89.12 218 LYS A CA 1
ATOM 1752 C C . LYS A 1 218 ? -12.522 -10.859 -1.056 1.00 89.12 218 LYS A C 1
ATOM 1754 O O . LYS A 1 218 ? -11.480 -10.222 -1.140 1.00 89.12 218 LYS A O 1
ATOM 1759 N N . GLY A 1 219 ? -12.544 -12.192 -1.023 1.00 81.81 219 GLY A N 1
ATOM 1760 C CA . GLY A 1 219 ? -11.331 -13.010 -1.153 1.00 81.81 219 GLY A CA 1
ATOM 1761 C C . GLY A 1 219 ? -10.423 -13.031 0.082 1.00 81.81 219 GLY A C 1
ATOM 1762 O O . GLY A 1 219 ? -9.274 -13.461 -0.022 1.00 81.81 219 GLY A O 1
ATOM 1763 N N . GLU A 1 220 ? -10.917 -12.589 1.242 1.00 84.06 220 GLU A N 1
ATOM 1764 C CA . GLU A 1 220 ? -10.193 -12.721 2.505 1.00 84.06 220 GLU A CA 1
ATOM 1765 C C . GLU A 1 220 ? -10.047 -14.205 2.875 1.00 84.06 220 GLU A C 1
ATOM 1767 O O . GLU A 1 220 ? -11.022 -14.956 2.947 1.00 84.06 220 GLU A O 1
ATOM 1772 N N . ARG A 1 221 ? -8.804 -14.647 3.091 1.00 72.50 221 ARG A N 1
ATOM 1773 C CA . ARG A 1 221 ? -8.517 -15.989 3.603 1.00 72.50 221 ARG A CA 1
ATOM 1774 C C . ARG A 1 221 ? -8.607 -15.937 5.120 1.00 72.50 221 ARG A C 1
ATOM 1776 O O . ARG A 1 221 ? -7.809 -15.246 5.745 1.00 72.50 221 ARG A O 1
ATOM 1783 N N . MET A 1 222 ? -9.550 -16.668 5.706 1.00 61.94 222 MET A N 1
ATOM 1784 C CA . MET A 1 222 ? -9.662 -16.733 7.163 1.00 61.94 222 MET A CA 1
ATOM 1785 C C . MET A 1 222 ? -8.421 -17.420 7.757 1.00 61.94 222 MET A C 1
ATOM 1787 O O . MET A 1 222 ? -8.070 -18.518 7.307 1.00 61.94 222 MET A O 1
ATOM 1791 N N . PRO A 1 223 ? -7.743 -16.813 8.747 1.00 56.47 223 PRO A N 1
ATOM 1792 C CA . PRO A 1 223 ? -6.609 -17.450 9.395 1.00 56.47 223 PRO A CA 1
ATOM 1793 C C . PRO A 1 223 ? -7.060 -18.705 10.167 1.00 56.47 223 PRO A C 1
ATOM 1795 O O . PRO A 1 223 ? -8.158 -18.734 10.726 1.00 56.47 223 PRO A O 1
ATOM 1798 N N . PRO A 1 224 ? -6.214 -19.751 10.248 1.00 47.88 224 PRO A N 1
ATOM 1799 C CA . PRO A 1 224 ? -6.547 -21.004 10.934 1.00 47.88 224 PRO A CA 1
ATOM 1800 C C . PRO A 1 224 ? -6.743 -20.849 12.454 1.00 47.88 224 PRO A C 1
ATOM 1802 O O . PRO A 1 224 ? -7.267 -21.756 13.096 1.00 47.88 224 PRO A O 1
ATOM 1805 N N . LYS A 1 225 ? -6.340 -19.714 13.041 1.00 50.59 225 LYS A N 1
ATOM 1806 C CA . LYS A 1 225 ? -6.569 -19.358 14.446 1.00 50.59 225 LYS A CA 1
ATOM 1807 C C . LYS A 1 225 ? -7.218 -17.975 14.503 1.00 50.59 225 LYS A C 1
ATOM 1809 O O . LYS A 1 225 ? -6.643 -17.012 14.009 1.00 50.59 225 LYS A O 1
ATOM 1814 N N . ARG A 1 226 ? -8.410 -17.885 15.102 1.00 53.75 226 ARG A N 1
ATOM 1815 C CA . ARG A 1 226 ? -9.110 -16.618 15.359 1.00 53.75 226 ARG A CA 1
ATOM 1816 C C . ARG A 1 226 ? -8.390 -15.881 16.489 1.00 53.75 226 ARG A C 1
ATOM 1818 O O . ARG A 1 226 ? -8.686 -16.136 17.652 1.00 53.75 226 ARG A O 1
ATOM 1825 N N . TYR A 1 227 ? -7.440 -15.004 16.166 1.00 49.97 227 TYR A N 1
ATOM 1826 C CA . TYR A 1 227 ? -6.874 -14.084 17.164 1.00 49.97 227 TYR A CA 1
ATOM 1827 C C . TYR A 1 227 ? -7.933 -13.084 17.649 1.00 49.97 227 TYR A C 1
ATOM 1829 O O . TYR A 1 227 ? -7.928 -12.693 18.812 1.00 49.97 227 TYR A O 1
ATOM 1837 N N . VAL A 1 228 ? -8.899 -12.759 16.783 1.00 58.47 228 VAL A N 1
ATOM 1838 C CA . VAL A 1 228 ? -10.135 -12.051 17.124 1.00 58.47 228 VAL A CA 1
ATOM 1839 C C . VAL A 1 228 ? -11.313 -12.958 16.774 1.00 58.47 228 VAL A C 1
ATOM 1841 O O . VAL A 1 228 ? -11.481 -13.357 15.619 1.00 58.47 228 VAL A O 1
ATOM 1844 N N . ARG A 1 229 ? -12.137 -13.323 17.763 1.00 63.03 229 ARG A N 1
ATOM 1845 C CA . ARG A 1 229 ? -13.421 -13.975 17.478 1.00 63.03 229 ARG A CA 1
ATOM 1846 C C . ARG A 1 229 ? -14.375 -12.907 16.970 1.00 63.03 229 ARG A C 1
ATOM 1848 O O . ARG A 1 229 ? -14.663 -11.959 17.690 1.00 63.03 229 ARG A O 1
ATOM 1855 N N . PHE A 1 230 ? -14.869 -13.062 15.748 1.00 68.50 230 PHE A N 1
ATOM 1856 C CA . PHE A 1 230 ? -15.895 -12.175 15.222 1.00 68.50 230 PHE A CA 1
ATOM 1857 C C . PHE A 1 230 ? -16.933 -12.935 14.394 1.00 68.50 230 PHE A C 1
ATOM 1859 O O . PHE A 1 230 ? -16.692 -14.058 13.939 1.00 68.50 230 PHE A O 1
ATOM 1866 N N . SER A 1 231 ? -18.093 -12.313 14.218 1.00 61.47 231 SER A N 1
ATOM 1867 C CA . SER A 1 231 ? -19.165 -12.761 13.330 1.00 61.47 231 SER A CA 1
ATOM 1868 C C . SER A 1 231 ? -19.764 -11.554 12.616 1.00 61.47 231 SER A C 1
ATOM 1870 O O . SER A 1 231 ? -19.848 -10.481 13.206 1.00 61.47 231 SER A O 1
ATOM 1872 N N . LEU A 1 232 ? -20.145 -11.718 11.350 1.00 56.06 232 LEU A N 1
ATOM 1873 C CA . LEU A 1 232 ? -20.926 -10.715 10.631 1.00 56.06 232 LEU A CA 1
ATOM 1874 C C . LEU A 1 232 ? -22.401 -10.937 10.948 1.00 56.06 232 LEU A C 1
ATOM 1876 O O . LEU A 1 232 ? -22.886 -12.070 10.874 1.00 56.06 232 LEU A O 1
ATOM 1880 N N . GLU A 1 233 ? -23.107 -9.867 11.291 1.00 62.66 233 GLU A N 1
ATOM 1881 C CA . GLU A 1 233 ? -24.560 -9.901 11.385 1.00 62.66 233 GLU A CA 1
ATOM 1882 C C . GLU A 1 233 ? -25.157 -10.263 10.020 1.00 62.66 233 GLU A C 1
ATOM 1884 O O . GLU A 1 233 ? -24.620 -9.909 8.965 1.00 62.66 233 GLU A O 1
ATOM 1889 N N . GLN A 1 234 ? -26.260 -11.012 10.031 1.00 61.88 234 GLN A N 1
ATOM 1890 C CA . GLN A 1 234 ? -26.977 -11.288 8.793 1.00 61.88 234 GLN A CA 1
ATOM 1891 C C . GLN A 1 234 ? -27.617 -9.996 8.276 1.00 61.88 234 GLN A C 1
ATOM 1893 O O . GLN A 1 234 ? -28.046 -9.170 9.085 1.00 61.88 234 GLN A O 1
ATOM 1898 N N . PRO A 1 235 ? -27.698 -9.807 6.948 1.00 52.44 235 PRO A N 1
ATOM 1899 C CA . PRO A 1 235 ? -28.426 -8.677 6.400 1.00 52.44 235 PRO A CA 1
ATOM 1900 C C . PRO A 1 235 ? -29.864 -8.722 6.920 1.00 52.44 235 PRO A C 1
ATOM 1902 O O . PRO A 1 235 ? -30.525 -9.761 6.863 1.00 52.44 235 PRO A O 1
ATOM 1905 N N . VAL A 1 236 ? -30.345 -7.595 7.439 1.00 50.94 236 VAL A N 1
ATOM 1906 C CA . VAL A 1 236 ? -31.757 -7.444 7.781 1.00 50.94 236 VAL A CA 1
ATOM 1907 C C . VAL A 1 236 ? -32.513 -7.461 6.454 1.00 50.94 236 VAL A C 1
ATOM 1909 O O . VAL A 1 236 ? -32.507 -6.471 5.727 1.00 50.94 236 VAL A O 1
ATOM 1912 N N . GLU A 1 237 ? -33.107 -8.601 6.085 1.00 43.53 237 GLU A N 1
ATOM 1913 C CA . GLU A 1 237 ? -34.056 -8.664 4.971 1.00 43.53 237 GLU A CA 1
ATOM 1914 C C . GLU A 1 237 ? -35.233 -7.747 5.333 1.00 43.53 237 GLU A C 1
ATOM 1916 O O . GLU A 1 237 ? -36.137 -8.123 6.075 1.00 43.53 237 GLU A O 1
ATOM 1921 N N . SER A 1 238 ? -35.206 -6.502 4.858 1.00 39.03 238 SER A N 1
ATOM 1922 C CA . SER A 1 238 ? -36.321 -5.574 4.996 1.00 39.03 238 SER A CA 1
ATOM 1923 C C . SER A 1 238 ? -37.510 -6.122 4.206 1.00 39.03 238 SER A C 1
ATOM 1925 O O . SER A 1 238 ? -37.534 -6.000 2.987 1.00 39.03 238 SER A O 1
ATOM 1927 N N . SER A 1 239 ? -38.436 -6.792 4.896 1.00 39.41 239 SER A N 1
ATOM 1928 C CA . SER A 1 239 ? -39.874 -6.970 4.607 1.00 39.41 239 SER A CA 1
ATOM 1929 C C . SER A 1 239 ? -40.369 -7.428 3.219 1.00 39.41 239 SER A C 1
ATOM 1931 O O . SER A 1 239 ? -41.566 -7.650 3.079 1.00 39.41 239 SER A O 1
ATOM 1933 N N . VAL A 1 240 ? -39.534 -7.657 2.202 1.00 40.09 240 VAL A N 1
ATOM 1934 C CA . VAL A 1 240 ? -40.008 -8.050 0.854 1.00 40.09 240 VAL A CA 1
ATOM 1935 C C . VAL A 1 240 ? -40.496 -9.509 0.808 1.00 40.09 240 VAL A C 1
ATOM 1937 O O . VAL A 1 240 ? -41.284 -9.886 -0.057 1.00 40.09 240 VAL A O 1
ATOM 1940 N N . ARG A 1 241 ? -40.085 -10.360 1.758 1.00 34.56 241 ARG A N 1
ATOM 1941 C CA . ARG A 1 241 ? -40.525 -11.767 1.799 1.00 34.56 241 ARG A CA 1
ATOM 1942 C C . ARG A 1 241 ? -41.871 -12.004 2.481 1.00 34.56 241 ARG A C 1
ATOM 1944 O O . ARG A 1 241 ? -42.464 -13.054 2.241 1.00 34.56 241 ARG A O 1
ATOM 1951 N N . GLU A 1 242 ? -42.367 -11.068 3.287 1.00 36.56 242 GLU A N 1
ATOM 1952 C CA . GLU A 1 242 ? -43.664 -11.238 3.957 1.00 36.56 242 GLU A CA 1
ATOM 1953 C C . GLU A 1 242 ? -44.834 -11.018 2.978 1.00 36.56 242 GLU A C 1
ATOM 1955 O O . GLU A 1 242 ? -45.845 -11.711 3.069 1.00 36.56 242 GLU A O 1
ATOM 1960 N N . GLU A 1 243 ? -44.674 -10.151 1.969 1.00 35.38 243 GLU A N 1
ATOM 1961 C CA . GLU A 1 243 ? -45.690 -9.941 0.919 1.00 35.38 243 GLU A CA 1
ATOM 1962 C C . GLU A 1 243 ? -45.753 -11.100 -0.090 1.00 35.38 243 GLU A C 1
ATOM 1964 O O . GLU A 1 243 ? -46.824 -11.436 -0.593 1.00 35.38 243 GLU A O 1
ATOM 1969 N N . LEU A 1 244 ? -44.639 -11.803 -0.326 1.00 35.28 244 LEU A N 1
ATOM 1970 C CA . LEU A 1 244 ? -44.603 -12.970 -1.222 1.00 35.28 244 LEU A CA 1
ATOM 1971 C C . LEU A 1 244 ? -45.181 -14.255 -0.600 1.00 35.28 244 LEU A C 1
ATOM 1973 O O . LEU A 1 244 ? -45.370 -15.240 -1.313 1.00 35.28 244 LEU A O 1
ATOM 1977 N N . ARG A 1 245 ? -45.502 -14.260 0.702 1.00 36.84 245 ARG A N 1
ATOM 1978 C CA . ARG A 1 245 ? -46.222 -15.366 1.362 1.00 36.84 245 ARG A CA 1
ATOM 1979 C C . ARG A 1 245 ? -47.744 -15.298 1.206 1.00 36.84 245 ARG A C 1
ATOM 1981 O O . ARG A 1 245 ? -48.413 -16.249 1.592 1.00 36.84 245 ARG A O 1
ATOM 1988 N N . GLN A 1 246 ? -48.291 -14.221 0.638 1.00 39.84 246 GLN A N 1
ATOM 1989 C CA . GLN A 1 246 ? -49.737 -14.062 0.429 1.00 39.84 246 GLN A CA 1
ATOM 1990 C C . GLN A 1 246 ? -50.207 -14.394 -0.995 1.00 39.84 246 GLN A C 1
ATOM 1992 O O . GLN A 1 246 ? -51.283 -13.964 -1.404 1.00 39.84 246 GLN A O 1
ATOM 1997 N N . VAL A 1 247 ? -49.442 -15.168 -1.768 1.00 42.06 247 VAL A N 1
ATOM 1998 C CA . VAL A 1 247 ? -49.955 -15.716 -3.031 1.00 42.06 247 VAL A CA 1
ATOM 1999 C C . VAL A 1 247 ? -50.747 -16.994 -2.715 1.00 42.06 247 VAL A C 1
AT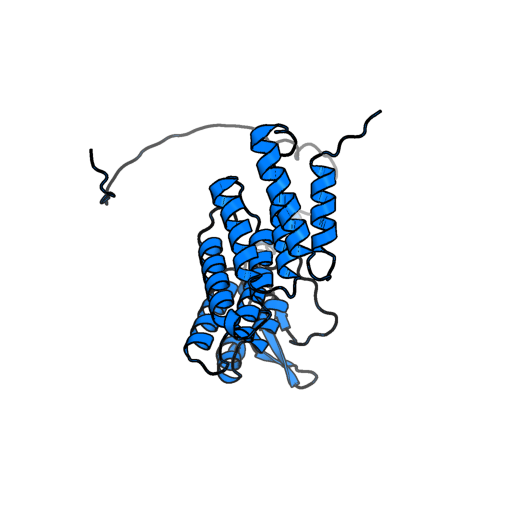OM 2001 O O . VAL A 1 247 ? -50.158 -17.925 -2.164 1.00 42.06 247 VAL A O 1
ATOM 2004 N N . PRO A 1 248 ? -52.057 -17.075 -3.023 1.00 38.69 248 PRO A N 1
ATOM 2005 C CA . PRO A 1 248 ? -52.851 -18.275 -2.762 1.00 38.69 248 PRO A CA 1
ATOM 2006 C C . PRO A 1 248 ? -52.291 -19.502 -3.499 1.00 38.69 248 PRO A C 1
ATOM 2008 O O . PRO A 1 248 ? -51.883 -19.402 -4.657 1.00 38.69 248 PRO A O 1
ATOM 2011 N N . GLU A 1 249 ? -52.316 -20.668 -2.845 1.00 43.88 249 GLU A N 1
ATOM 2012 C CA . GLU A 1 249 ? -51.760 -21.954 -3.322 1.00 43.88 249 GLU A CA 1
ATOM 2013 C C . GLU A 1 249 ? -52.385 -22.500 -4.628 1.00 43.88 249 GLU A C 1
ATOM 2015 O O . GLU A 1 249 ? -51.939 -23.519 -5.164 1.00 43.88 249 GLU A O 1
ATOM 2020 N N . ASP A 1 250 ? -53.370 -21.807 -5.197 1.00 40.22 250 ASP A N 1
ATOM 2021 C CA . ASP A 1 250 ? -54.117 -22.233 -6.383 1.00 40.22 250 ASP A CA 1
ATOM 2022 C C . ASP A 1 250 ? -53.334 -22.075 -7.700 1.00 40.22 250 ASP A C 1
ATOM 2024 O O . ASP A 1 250 ? -53.736 -22.611 -8.732 1.00 40.22 250 ASP A O 1
ATOM 2028 N N . TRP A 1 251 ? -52.176 -21.405 -7.686 1.00 41.31 251 TRP A N 1
ATOM 2029 C CA . TRP A 1 251 ? -51.319 -21.242 -8.872 1.00 41.31 251 TRP A CA 1
ATOM 2030 C C . TRP A 1 251 ? -50.369 -22.424 -9.140 1.00 41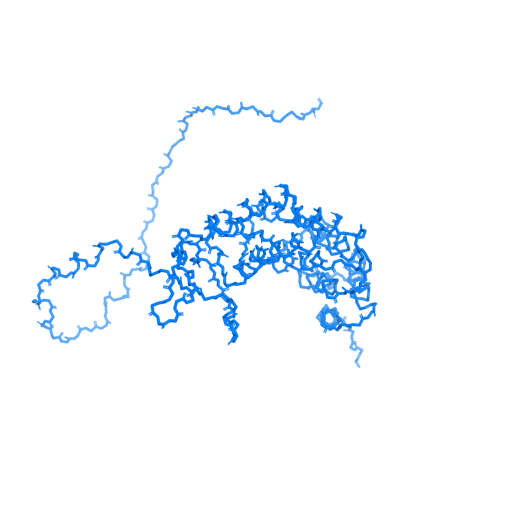.31 251 TRP A C 1
ATOM 2032 O O . TRP A 1 251 ? -49.683 -22.445 -10.161 1.00 41.31 251 TRP A O 1
ATOM 2042 N N . CYS A 1 252 ? -50.349 -23.441 -8.271 1.00 39.62 252 CYS A N 1
ATOM 2043 C CA . CYS A 1 252 ? -49.410 -24.567 -8.366 1.00 39.62 252 CYS A CA 1
ATOM 2044 C C . CYS A 1 252 ? -50.011 -25.882 -8.902 1.00 39.62 252 CYS A C 1
ATOM 2046 O O . CYS A 1 252 ? -49.343 -26.917 -8.855 1.00 39.62 252 CYS A O 1
ATOM 2048 N N . ARG A 1 253 ? -51.240 -25.898 -9.441 1.00 38.84 253 ARG A N 1
ATOM 2049 C CA . ARG A 1 253 ? -51.823 -27.115 -10.045 1.00 38.84 253 ARG A CA 1
ATOM 2050 C C . ARG A 1 253 ? -52.326 -26.872 -11.464 1.00 38.84 253 ARG A C 1
ATOM 2052 O O . ARG A 1 253 ? -53.454 -26.439 -11.656 1.00 38.84 253 ARG A O 1
ATOM 2059 N N . GLY A 1 254 ? -51.523 -27.241 -12.465 1.00 31.36 254 GLY A N 1
ATOM 2060 C CA . GLY A 1 254 ? -52.017 -27.276 -13.843 1.00 31.36 254 GLY A CA 1
ATOM 2061 C C . GLY A 1 254 ? -50.993 -27.512 -14.950 1.00 31.36 254 GLY A C 1
ATOM 2062 O O . GLY A 1 254 ? -50.801 -26.629 -15.767 1.00 31.36 254 GLY A O 1
ATOM 2063 N N . GLY A 1 255 ? -50.430 -28.724 -15.021 1.00 29.75 255 GLY A N 1
ATOM 2064 C CA . GLY A 1 255 ? -50.183 -29.434 -16.290 1.00 29.75 255 GLY A CA 1
ATOM 2065 C C . GLY A 1 255 ? -49.118 -28.923 -17.287 1.00 29.75 255 GLY A C 1
ATOM 2066 O O . GLY A 1 255 ? -48.611 -27.817 -17.170 1.00 29.75 255 GLY A O 1
ATOM 2067 N N . PRO A 1 256 ? -48.716 -29.782 -18.247 1.00 43.69 256 PRO A N 1
ATOM 2068 C CA . PRO A 1 256 ? -47.438 -29.706 -18.957 1.00 43.69 256 PRO A CA 1
ATOM 2069 C C . PRO A 1 256 ? -47.527 -28.918 -20.275 1.00 43.69 256 PRO A C 1
ATOM 2071 O O . PRO A 1 256 ? -48.619 -28.749 -20.801 1.00 43.69 256 PRO A O 1
ATOM 2074 N N . TYR A 1 257 ? -46.356 -28.569 -20.830 1.00 30.89 257 TYR A N 1
ATOM 2075 C CA . TYR A 1 257 ? -46.053 -27.756 -22.033 1.00 30.89 257 TYR A CA 1
ATOM 2076 C C . TYR A 1 257 ? -45.669 -26.309 -21.721 1.00 30.89 257 TYR A C 1
ATOM 2078 O O . TYR A 1 257 ? -46.306 -25.637 -20.930 1.00 30.89 257 TYR A O 1
ATOM 2086 N N . SER A 1 258 ? -44.689 -25.697 -22.369 1.00 35.59 258 SER A N 1
ATOM 2087 C CA . SER A 1 258 ? -43.466 -26.133 -23.042 1.00 35.59 258 SER A CA 1
ATOM 2088 C C . SER A 1 258 ? -42.611 -24.865 -23.140 1.00 35.59 258 SER A C 1
ATOM 2090 O O . SER A 1 258 ? -43.081 -23.737 -22.973 1.00 35.59 258 SER A O 1
ATOM 2092 N N . LYS A 1 259 ? -41.315 -25.054 -23.350 1.00 39.16 259 LYS A N 1
ATOM 2093 C CA . LYS A 1 259 ? -40.311 -23.998 -23.452 1.00 39.16 259 LYS A CA 1
ATOM 2094 C C . LYS A 1 259 ? -40.561 -23.128 -24.690 1.00 39.16 259 LYS A C 1
ATOM 2096 O O . LYS A 1 259 ? -39.971 -23.387 -25.725 1.00 39.16 259 LYS A O 1
ATOM 2101 N N . GLU A 1 260 ? -41.385 -22.088 -24.585 1.00 36.69 260 GLU A N 1
ATOM 2102 C CA . GLU A 1 260 ? -41.532 -21.112 -25.684 1.00 36.69 260 GLU A CA 1
ATOM 2103 C C . GLU A 1 260 ? -41.879 -19.676 -25.261 1.00 36.69 260 GLU A C 1
ATOM 2105 O O . GLU A 1 260 ? -41.993 -18.799 -26.110 1.00 36.69 260 GLU A O 1
ATOM 2110 N N . LYS A 1 261 ? -41.927 -19.368 -23.957 1.00 36.66 261 LYS A N 1
ATOM 2111 C CA . LYS A 1 261 ? -42.107 -17.984 -23.460 1.00 36.66 261 LYS A CA 1
ATOM 2112 C C . LYS A 1 261 ? -40.937 -17.392 -22.665 1.00 36.66 261 LYS A C 1
ATOM 2114 O O . LYS A 1 261 ? -41.054 -16.295 -22.140 1.00 36.66 261 LYS A O 1
ATOM 2119 N N . GLN A 1 262 ? -39.774 -18.044 -22.649 1.00 35.94 262 GLN A N 1
ATOM 2120 C CA . GLN A 1 262 ? -38.525 -17.456 -22.123 1.00 35.94 262 GLN A CA 1
ATOM 2121 C C . GLN A 1 262 ? -37.606 -16.879 -23.218 1.00 35.94 262 GLN A C 1
ATOM 2123 O O . GLN A 1 262 ? -36.442 -16.591 -22.962 1.00 35.94 262 GLN A O 1
ATOM 2128 N N . LYS A 1 263 ? -38.117 -16.688 -24.444 1.00 36.44 263 LYS A N 1
ATOM 2129 C CA . LYS A 1 263 ? -37.343 -16.158 -25.583 1.00 36.44 263 LYS A CA 1
ATOM 2130 C C . LYS A 1 263 ? -37.910 -14.879 -26.214 1.00 36.44 263 LYS A C 1
ATOM 2132 O O . LYS A 1 263 ? -37.615 -14.584 -27.364 1.00 36.44 263 LYS A O 1
ATOM 2137 N N . GLN A 1 264 ? -38.669 -14.095 -25.449 1.00 34.56 264 GLN A N 1
ATOM 2138 C CA . GLN A 1 264 ? -39.073 -12.732 -25.815 1.00 34.56 264 GLN A CA 1
ATOM 2139 C C . GLN A 1 264 ? -38.937 -11.802 -24.603 1.00 34.56 264 GLN A C 1
ATOM 2141 O O . GLN A 1 264 ? -39.909 -11.482 -23.933 1.00 34.56 264 GLN A O 1
ATOM 2146 N N . ALA A 1 265 ? -37.700 -11.415 -24.301 1.00 31.55 265 ALA A N 1
ATOM 2147 C CA . ALA A 1 265 ? -37.382 -10.229 -23.497 1.00 31.55 265 ALA A CA 1
ATOM 2148 C C . ALA A 1 265 ? -35.973 -9.705 -23.845 1.00 31.55 265 ALA A C 1
ATOM 2150 O O . ALA A 1 265 ? -35.236 -9.239 -22.983 1.00 31.55 265 ALA A O 1
ATOM 2151 N N . ILE A 1 266 ? -35.571 -9.838 -25.115 1.00 37.59 266 ILE A N 1
ATOM 2152 C CA . ILE A 1 266 ? -34.390 -9.172 -25.665 1.00 37.59 266 ILE A CA 1
ATOM 2153 C C . ILE A 1 266 ? -34.836 -8.528 -26.984 1.00 37.59 266 ILE A C 1
ATOM 2155 O O . ILE A 1 266 ? -35.262 -9.240 -27.891 1.00 37.59 266 ILE A O 1
ATOM 2159 N N . TYR A 1 267 ? -34.703 -7.199 -27.028 1.00 29.30 267 TYR A N 1
ATOM 2160 C CA . TYR A 1 267 ? -34.927 -6.234 -28.117 1.00 29.30 267 TYR A CA 1
ATOM 2161 C C . TYR A 1 267 ? -36.286 -5.519 -28.238 1.00 29.30 267 TYR A C 1
ATOM 2163 O O . TYR A 1 267 ? -37.311 -6.119 -28.548 1.00 29.30 267 TYR A O 1
ATOM 2171 N N . GLY A 1 268 ? -36.183 -4.186 -28.126 1.00 25.36 268 GLY A N 1
ATOM 2172 C CA . GLY A 1 268 ? -37.066 -3.151 -28.679 1.00 25.36 268 GLY A CA 1
ATOM 2173 C C . GLY A 1 268 ? -37.636 -2.223 -27.600 1.00 25.36 268 GLY A C 1
ATOM 2174 O O . GLY A 1 268 ? -38.141 -2.726 -26.606 1.00 25.36 268 GLY A O 1
ATOM 2175 N N . LEU A 1 269 ? -37.614 -0.891 -27.665 1.00 26.97 269 LEU A N 1
ATOM 2176 C CA . LEU A 1 269 ? -37.224 0.144 -28.639 1.00 26.97 269 LEU A CA 1
ATOM 2177 C C . LEU A 1 269 ? -37.106 1.457 -27.810 1.00 26.97 269 LEU A C 1
ATOM 2179 O O . LEU A 1 269 ? -37.846 1.615 -26.844 1.00 26.97 269 LEU A O 1
ATOM 2183 N N . GLU A 1 270 ? -36.041 2.238 -28.002 1.00 27.44 270 GLU A N 1
ATOM 2184 C CA . GLU A 1 270 ? -36.022 3.636 -28.508 1.00 27.44 270 GLU A CA 1
ATOM 2185 C C . GLU A 1 270 ? -36.629 4.771 -27.641 1.00 27.44 270 GLU A C 1
ATOM 2187 O O . GLU A 1 270 ? -37.791 4.747 -27.252 1.00 27.44 270 GLU A O 1
ATOM 2192 N N . ASP A 1 271 ? -35.761 5.770 -27.405 1.00 27.84 271 ASP A N 1
ATOM 2193 C CA . ASP A 1 271 ? -35.919 7.240 -27.420 1.00 27.84 271 ASP A CA 1
ATOM 2194 C C . ASP A 1 271 ? -37.185 7.929 -26.888 1.00 27.84 271 ASP A C 1
ATOM 2196 O O . ASP A 1 271 ? -38.230 7.828 -27.513 1.00 27.84 271 ASP A O 1
ATOM 2200 N N . VAL A 1 272 ? -37.013 8.822 -25.886 1.00 27.08 272 VAL A N 1
ATOM 2201 C CA . VAL A 1 272 ? -37.564 10.207 -25.848 1.00 27.08 272 VAL A CA 1
ATOM 2202 C C . VAL A 1 272 ? -36.632 11.129 -25.009 1.00 27.08 272 VAL A C 1
ATOM 2204 O O . VAL A 1 272 ? -35.855 10.674 -24.177 1.00 27.08 272 VAL A O 1
ATOM 2207 N N . SER A 1 273 ? -36.707 12.431 -25.283 1.00 23.36 273 SER A N 1
ATOM 2208 C CA . SER A 1 273 ? -35.721 13.523 -25.323 1.00 23.36 273 SER A CA 1
ATOM 2209 C C . SER A 1 273 ? -35.499 14.447 -24.095 1.00 23.36 273 SER A C 1
ATOM 2211 O O . SER A 1 273 ? -36.312 14.520 -23.183 1.00 23.36 273 SER A O 1
ATOM 2213 N N . PHE A 1 274 ? -34.403 15.223 -24.209 1.00 24.47 274 PHE A N 1
ATOM 2214 C CA . PHE A 1 274 ? -33.946 16.505 -23.606 1.00 24.47 274 PHE A CA 1
ATOM 2215 C C . PHE A 1 274 ? -34.946 17.482 -22.933 1.00 24.47 274 PHE A C 1
ATOM 2217 O O . PHE A 1 274 ? -36.020 17.709 -23.474 1.00 24.47 274 PHE A O 1
ATOM 2224 N N . THR A 1 275 ? -34.486 18.211 -21.889 1.00 24.56 275 THR A N 1
ATOM 2225 C CA . THR A 1 275 ? -34.136 19.670 -21.911 1.00 24.56 275 THR A CA 1
ATOM 2226 C C . THR A 1 275 ? -33.399 20.119 -20.627 1.00 24.56 275 THR A C 1
ATOM 2228 O O . THR A 1 275 ? -33.488 19.450 -19.602 1.00 24.56 275 THR A O 1
ATOM 2231 N N . VAL A 1 276 ? -32.635 21.214 -20.738 1.00 26.47 276 VAL A N 1
ATOM 2232 C CA . VAL A 1 276 ? -31.591 21.756 -19.834 1.00 26.47 276 VAL A CA 1
ATOM 2233 C C . VAL A 1 276 ? -32.049 23.096 -19.204 1.00 26.47 276 VAL A C 1
ATOM 2235 O O . VAL A 1 276 ? -33.039 23.654 -19.672 1.00 26.47 276 VAL A O 1
ATOM 2238 N N . ASP A 1 277 ? -31.261 23.587 -18.231 1.00 25.56 277 ASP A N 1
ATOM 2239 C CA . ASP A 1 277 ? -31.120 24.962 -17.677 1.00 25.56 277 ASP A CA 1
ATOM 2240 C C . ASP A 1 277 ? -31.973 25.325 -16.438 1.00 25.56 277 ASP A C 1
ATOM 2242 O O . ASP A 1 277 ? -33.127 24.925 -16.332 1.00 25.56 277 ASP A O 1
ATOM 2246 N N . GLU A 1 278 ? -31.496 26.061 -15.419 1.00 28.84 278 GLU A N 1
ATOM 2247 C CA . GLU A 1 278 ? -30.210 26.743 -15.157 1.00 28.84 278 GLU A CA 1
ATOM 2248 C C . GLU A 1 278 ? -30.095 27.117 -13.651 1.00 28.84 278 GLU A C 1
ATOM 2250 O O . GLU A 1 278 ? -31.078 27.073 -12.911 1.00 28.84 278 GLU A O 1
ATOM 2255 N N . ASP A 1 279 ? -28.890 27.547 -13.256 1.00 28.16 279 ASP A N 1
ATOM 2256 C CA . ASP A 1 279 ? -28.530 28.388 -12.096 1.00 28.16 279 ASP A CA 1
ATOM 2257 C C . ASP A 1 279 ? -28.375 27.793 -10.679 1.00 28.16 279 ASP A C 1
ATOM 2259 O O . ASP A 1 279 ? -29.292 27.746 -9.866 1.00 28.16 279 ASP A O 1
ATOM 2263 N N . PHE A 1 280 ? -27.118 27.490 -10.315 1.00 28.17 280 PHE A N 1
ATOM 2264 C CA . PHE A 1 280 ? -26.269 28.457 -9.589 1.00 28.17 280 PHE A CA 1
ATOM 2265 C C . PHE A 1 280 ? -24.775 28.199 -9.881 1.00 28.17 280 PHE A C 1
ATOM 2267 O O . PHE A 1 280 ? -24.251 27.104 -9.674 1.00 28.17 280 PHE A O 1
ATOM 2274 N N . GLY A 1 281 ? -24.107 29.224 -10.419 1.00 28.73 281 GLY A N 1
ATOM 2275 C CA . GLY A 1 281 ? -22.822 29.140 -11.110 1.00 28.73 281 GLY A CA 1
ATOM 2276 C C . GLY A 1 281 ? -21.534 29.135 -10.270 1.00 28.73 281 GLY A C 1
ATOM 2277 O O . GLY A 1 281 ? -21.415 29.743 -9.213 1.00 28.73 281 GLY A O 1
ATOM 2278 N N . ILE A 1 282 ? -20.543 28.425 -10.820 1.00 29.52 282 ILE A N 1
ATOM 2279 C CA . ILE A 1 282 ? -19.267 28.942 -11.354 1.00 29.52 282 ILE A CA 1
ATOM 2280 C C . ILE A 1 282 ? -18.639 30.142 -10.616 1.00 29.52 282 ILE A C 1
ATOM 2282 O O . ILE A 1 282 ? -19.109 31.265 -10.750 1.00 29.52 282 ILE A O 1
ATOM 2286 N N . TYR A 1 283 ? -17.421 29.947 -10.089 1.00 30.53 283 TYR A N 1
ATOM 2287 C CA . TYR A 1 283 ? -16.296 30.811 -10.476 1.00 30.53 283 TYR A CA 1
ATOM 2288 C C . TYR A 1 283 ? -15.040 29.996 -10.808 1.00 30.53 283 TYR A C 1
ATOM 2290 O O . TYR A 1 283 ? -14.616 29.103 -10.077 1.00 30.53 283 TYR A O 1
ATOM 2298 N N . ARG A 1 284 ? -14.505 30.308 -11.994 1.00 33.75 284 ARG A N 1
ATOM 2299 C CA . ARG A 1 284 ? -13.425 29.643 -12.721 1.00 33.75 284 ARG A CA 1
ATOM 2300 C C . ARG A 1 284 ? -12.040 29.928 -12.143 1.00 33.75 284 ARG A C 1
ATOM 2302 O O . ARG A 1 284 ? -11.742 31.017 -11.665 1.00 33.75 284 ARG A O 1
ATOM 2309 N N . ARG A 1 285 ? -11.167 28.955 -12.394 1.00 29.80 285 ARG A N 1
ATOM 2310 C CA . ARG A 1 285 ? -9.710 29.064 -12.501 1.00 29.80 285 ARG A CA 1
ATOM 2311 C C . ARG A 1 285 ? -9.336 30.111 -13.564 1.00 29.80 285 ARG A C 1
ATOM 2313 O O . ARG A 1 285 ? -9.796 30.018 -14.701 1.00 29.80 285 ARG A O 1
ATOM 2320 N N . GLY A 1 286 ? -8.497 31.077 -13.202 1.00 26.92 286 GLY A N 1
ATOM 2321 C CA . GLY A 1 286 ? -7.822 31.951 -14.160 1.00 26.92 286 GLY A CA 1
ATOM 2322 C C . GLY A 1 286 ? -6.643 31.234 -14.822 1.00 26.92 286 GLY A C 1
ATOM 2323 O O . GLY A 1 286 ? -5.842 30.600 -14.139 1.00 26.92 286 GLY A O 1
ATOM 2324 N N . MET A 1 287 ? -6.534 31.359 -16.143 1.00 31.05 287 MET A N 1
ATOM 2325 C CA . MET A 1 287 ? -5.276 31.262 -16.886 1.00 31.05 287 MET A CA 1
ATOM 2326 C C . MET A 1 287 ? -5.237 32.446 -17.854 1.00 31.05 287 MET A C 1
ATOM 2328 O O . MET A 1 287 ? -6.220 32.718 -18.542 1.00 31.05 287 MET A O 1
ATOM 2332 N N . SER A 1 288 ? -4.123 33.173 -17.827 1.00 36.81 288 SER A N 1
ATOM 2333 C CA . SER A 1 288 ? -3.813 34.302 -18.697 1.00 36.81 288 SER A CA 1
ATOM 2334 C C . SER A 1 288 ? -3.539 33.857 -20.132 1.00 36.81 288 SER A C 1
ATOM 2336 O O . SER A 1 288 ? -2.967 32.786 -20.349 1.00 36.81 288 SER A O 1
ATOM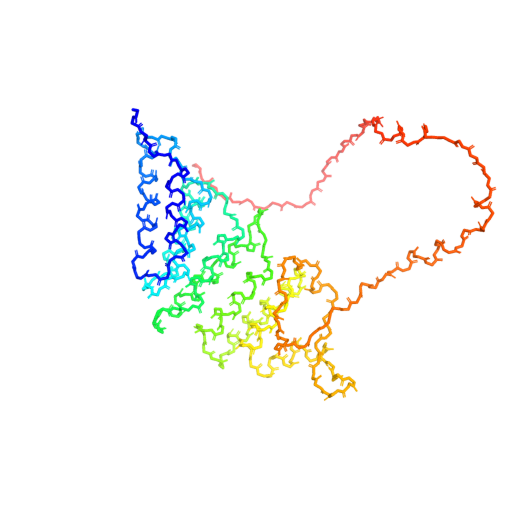 2338 N N . ALA A 1 289 ? -3.821 34.755 -21.069 1.00 37.84 289 ALA A N 1
ATOM 2339 C CA . ALA A 1 289 ? -2.890 35.096 -22.139 1.00 37.84 289 ALA A CA 1
ATOM 2340 C C . ALA A 1 289 ? -2.457 36.550 -21.915 1.00 37.84 289 ALA A C 1
ATOM 2342 O O . ALA A 1 289 ? -3.318 37.328 -21.437 1.00 37.84 289 ALA A O 1
#

InterPro domains:
  IPR002885 Pentatricopeptide repeat [PF13812] (41-100)
  IPR011990 Tetratricopeptide-like helical domain superfamily [G3DSA:1.25.40.10] (1-187)
  IPR051222 Pentatricopeptide/CCM1 RNA-binding [PTHR47942] (3-170)